Protein AF-0000000080771422 (afdb_homodimer)

Sequence (214 aa):
MNTLSAEVQLNLDGDDIPSDVVLNDDRHRLSSIVDVNNGDIYLKFSSREALYDFAKSLLHEAVFGIGGEKEFYPLIVDGKCLVVDGVRLTEESSRIFVQYPSVGDDSMNTLSAEVQLNLDGDDIPSDVVLNDDRHRLSSIVDVNNGDIYLKFSSREALYDFAKSLLHEAVFGIGGEKEFYPLIVDGKCLVVDGVRLTEESSRIFVQYPSVGDDS

Radius of gyration: 16.14 Å; Cα contacts (8 Å, |Δi|>4): 499; chains: 2; bounding box: 40×48×41 Å

Organism: Chromobacterium violaceum (strain ATCC 12472 / DSM 30191 / JCM 1249 / CCUG 213 / NBRC 12614 / NCIMB 9131 / NCTC 9757 / MK) (NCBI:txid243365)

Nearest PDB structures (foldseek):
  4cyj-assembly1_B  TM=3.949E-01  e=6.352E+00  Thermochaetoides thermophila
  4cyj-assembly2_D  TM=3.524E-01  e=6.352E+00  Thermochaetoides thermophila
  3w1y-assembly2_B-2  TM=2.144E-01  e=2.084E+00  Trypanosoma brucei brucei TREU927
  4cyj-assembly1_B  TM=3.949E-01  e=6.352E+00  Thermochaetoides thermophila
  4cyj-assembly2_D  TM=3.524E-01  e=6.352E+00  Thermochaetoides thermophila

Foldseek 3Di:
DPPDDPDDDADLVNVCQLPPVCQVDLQFAWAWDADPVVRDIDTDTSDVSQVVSVVVLVVSCVVRNQFAKDKDDFDDDPRGTHDDSRHGYDHPHDMDIDGDGGVPVVD/DPPDDPDDDADLVNVCQLPPVCQVDLQFAWAWDADPVVRDIDTDTSDVSQVVSVVVLVVSCVVRNQFAKDKDDFDDDPRGTHDDSRHGYDHPHDMDIDGDGGVPVVD

Secondary structure (DSSP, 8-state):
-----SEEE--TT-TTSS-HHHHH-TT--EEEEEETTTTEEEEEESSHHHHHHHHHHHHHHHHH--SEEEEE---EETTEEPEETTEEB-TTPPPEEEEEPPTTTT-/-----SEEE--TT-TTSS-HHHHH-TT--EEEEEETTTTEEEEEESSHHHHHHHHHHHHHHHHH--SEEEEE---EETTEEPEETTEEB-TTPPPEEEEEPPTTTT-

Structure (mmCIF, N/CA/C/O backbone):
data_AF-0000000080771422-model_v1
#
loop_
_entity.id
_entity.type
_entity.pdbx_description
1 polymer 'Uncharacterized protein'
#
loop_
_atom_site.group_PDB
_atom_site.id
_atom_site.type_symbol
_atom_site.label_atom_id
_atom_site.label_alt_id
_atom_site.label_comp_id
_atom_site.label_asym_id
_atom_site.label_entity_id
_atom_site.label_seq_id
_atom_site.pdbx_PDB_ins_code
_atom_site.Cartn_x
_atom_site.Cartn_y
_atom_site.Cartn_z
_atom_site.occupancy
_atom_site.B_iso_or_equiv
_atom_site.auth_seq_id
_atom_site.auth_comp_id
_atom_site.auth_asym_id
_atom_site.auth_atom_id
_atom_site.pdbx_PDB_model_num
ATOM 1 N N . MET A 1 1 ? 8.492 20.375 -7.625 1 45.78 1 MET A N 1
ATOM 2 C CA . MET A 1 1 ? 9.461 19.297 -7.832 1 45.78 1 MET A CA 1
ATOM 3 C C . MET A 1 1 ? 9.266 18.188 -6.809 1 45.78 1 MET A C 1
ATOM 5 O O . MET A 1 1 ? 9.094 18.453 -5.621 1 45.78 1 MET A O 1
ATOM 9 N N . ASN A 1 2 ? 8.812 16.953 -7.219 1 58.34 2 ASN A N 1
ATOM 10 C CA . ASN A 1 2 ? 8.695 15.828 -6.301 1 58.34 2 ASN A CA 1
ATOM 11 C C . ASN A 1 2 ? 10.031 15.516 -5.625 1 58.34 2 ASN A C 1
ATOM 13 O O . ASN A 1 2 ? 11.039 15.297 -6.301 1 58.34 2 ASN A O 1
ATOM 17 N N . THR A 1 3 ? 10.164 15.945 -4.387 1 81.38 3 THR A N 1
ATOM 18 C CA . THR A 1 3 ? 11.406 15.867 -3.623 1 81.38 3 THR A CA 1
ATOM 19 C C . THR A 1 3 ? 11.602 14.461 -3.059 1 81.38 3 THR A C 1
ATOM 21 O O . THR A 1 3 ? 12.594 14.195 -2.381 1 81.38 3 THR A O 1
ATOM 24 N N . LEU A 1 4 ? 10.789 13.594 -3.457 1 92.94 4 LEU A N 1
ATOM 25 C CA . LEU A 1 4 ? 10.914 12.258 -2.887 1 92.94 4 LEU A CA 1
ATOM 26 C C . LEU A 1 4 ? 12 11.461 -3.596 1 92.94 4 LEU A C 1
ATOM 28 O O . LEU A 1 4 ? 12.148 11.547 -4.816 1 92.94 4 LEU A O 1
ATOM 32 N N . SER A 1 5 ? 12.734 10.758 -2.867 1 95.56 5 SER A N 1
ATOM 33 C CA . SER A 1 5 ? 13.883 10.039 -3.406 1 95.56 5 SER A CA 1
ATOM 34 C C . SER A 1 5 ? 13.445 8.758 -4.113 1 95.56 5 SER A C 1
ATOM 36 O O . SER A 1 5 ? 12.562 8.039 -3.625 1 95.56 5 SER A O 1
ATOM 38 N N . ALA A 1 6 ? 14.078 8.445 -5.203 1 96.81 6 ALA A N 1
ATOM 39 C CA . ALA A 1 6 ? 13.883 7.188 -5.914 1 96.81 6 ALA A CA 1
ATOM 40 C C . ALA A 1 6 ? 14.734 6.078 -5.316 1 96.81 6 ALA A C 1
ATOM 42 O O . ALA A 1 6 ? 14.594 4.91 -5.676 1 96.81 6 ALA A O 1
ATOM 43 N N . GLU A 1 7 ? 15.641 6.453 -4.48 1 96.81 7 GLU A N 1
ATOM 44 C CA . GLU A 1 7 ? 16.453 5.5 -3.729 1 96.81 7 GLU A CA 1
ATOM 45 C C . GLU A 1 7 ? 15.961 5.367 -2.291 1 96.81 7 GLU A C 1
ATOM 47 O O . GLU A 1 7 ? 15.945 6.348 -1.54 1 96.81 7 GLU A O 1
ATOM 52 N N . VAL A 1 8 ? 15.602 4.176 -1.964 1 96.75 8 VAL A N 1
ATOM 53 C CA . VAL A 1 8 ? 15.047 3.936 -0.635 1 96.75 8 VAL A CA 1
ATOM 54 C C . VAL A 1 8 ? 15.922 2.93 0.112 1 96.75 8 VAL A C 1
ATOM 56 O O . VAL A 1 8 ? 16.219 1.854 -0.409 1 96.75 8 VAL A O 1
ATOM 59 N N . GLN A 1 9 ? 16.375 3.328 1.236 1 96.75 9 GLN A N 1
ATOM 60 C CA . GLN A 1 9 ? 17.062 2.428 2.156 1 96.75 9 GLN A CA 1
ATOM 61 C C . GLN A 1 9 ? 16.219 2.15 3.393 1 96.75 9 GLN A C 1
ATOM 63 O O . GLN A 1 9 ? 15.898 3.066 4.156 1 96.75 9 GLN A O 1
ATOM 68 N N . LEU A 1 10 ? 15.852 0.9 3.584 1 96.88 10 LEU A N 1
ATOM 69 C CA . LEU A 1 10 ? 15.07 0.516 4.758 1 96.88 10 LEU A CA 1
ATOM 70 C C . LEU A 1 10 ? 15.984 0.094 5.902 1 96.88 10 LEU A C 1
ATOM 72 O O . LEU A 1 10 ? 17 -0.567 5.68 1 96.88 10 LEU A O 1
ATOM 76 N N . ASN A 1 11 ? 15.672 0.52 7.023 1 95.44 11 ASN A N 1
ATOM 77 C CA . ASN A 1 11 ? 16.359 0.073 8.227 1 95.44 11 ASN A CA 1
ATOM 78 C C . ASN A 1 11 ? 15.492 -0.866 9.055 1 95.44 11 ASN A C 1
ATOM 80 O O . ASN A 1 11 ? 14.266 -0.741 9.062 1 95.44 11 ASN A O 1
ATOM 84 N N . LEU A 1 12 ? 16.125 -1.76 9.773 1 94.81 12 LEU A N 1
ATOM 85 C CA . LEU A 1 12 ? 15.43 -2.785 10.547 1 94.81 12 LEU A CA 1
ATOM 86 C C . LEU A 1 12 ? 14.461 -2.154 11.547 1 94.81 12 LEU A C 1
ATOM 88 O O . LEU A 1 12 ? 13.344 -2.639 11.719 1 94.81 12 LEU A O 1
ATOM 92 N N . ASP A 1 13 ? 14.852 -1.077 12.148 1 93.56 13 ASP A N 1
ATOM 93 C CA . ASP A 1 13 ? 14.047 -0.472 13.203 1 93.56 13 ASP A CA 1
ATOM 94 C C . ASP A 1 13 ? 12.906 0.365 12.609 1 93.56 13 ASP A C 1
ATOM 96 O O . ASP A 1 13 ? 11.961 0.713 13.312 1 93.56 13 ASP A O 1
ATOM 100 N N . GLY A 1 14 ? 12.961 0.667 11.312 1 92.94 14 GLY A N 1
ATOM 101 C CA . GLY A 1 14 ? 11.914 1.455 10.672 1 92.94 14 GLY A CA 1
ATOM 102 C C . GLY A 1 14 ? 11.75 2.832 11.289 1 92.94 14 GLY A C 1
ATOM 103 O O . GLY A 1 14 ? 10.648 3.389 11.289 1 92.94 14 GLY A O 1
ATOM 104 N N . ASP A 1 15 ? 12.836 3.352 11.82 1 90.94 15 ASP A N 1
ATOM 105 C CA . ASP A 1 15 ? 12.773 4.582 12.602 1 90.94 15 ASP A CA 1
ATOM 106 C C . ASP A 1 15 ? 12.516 5.793 11.711 1 90.94 15 ASP A C 1
ATOM 108 O O . ASP A 1 15 ? 12.141 6.863 12.195 1 90.94 15 ASP A O 1
ATOM 112 N N . ASP A 1 16 ? 12.688 5.574 10.461 1 91.31 16 ASP A N 1
ATOM 113 C CA . ASP A 1 16 ? 12.484 6.703 9.555 1 91.31 16 ASP A CA 1
ATOM 114 C C . ASP A 1 16 ? 11.094 6.652 8.922 1 91.31 16 ASP A C 1
ATOM 116 O O . ASP A 1 16 ? 10.805 7.406 7.992 1 91.31 16 ASP A O 1
ATOM 120 N N . ILE A 1 17 ? 10.18 5.762 9.438 1 94.62 17 ILE A N 1
ATOM 121 C CA . ILE A 1 17 ? 8.797 5.637 8.969 1 94.62 17 ILE A CA 1
ATOM 122 C C . ILE A 1 17 ? 7.836 5.852 10.133 1 94.62 17 ILE A C 1
ATOM 124 O O . ILE A 1 17 ? 7.738 5.016 11.031 1 94.62 17 ILE A O 1
ATOM 128 N N . PRO A 1 18 ? 7.16 6.93 10.117 1 94.81 18 PRO A N 1
ATOM 129 C CA . PRO A 1 18 ? 7.043 7.895 9.016 1 94.81 18 PRO A CA 1
ATOM 130 C C . PRO A 1 18 ? 8.219 8.867 8.961 1 94.81 18 PRO A C 1
ATOM 132 O O . PRO A 1 18 ? 9.031 8.922 9.891 1 94.81 18 PRO A O 1
ATOM 135 N N . SER A 1 19 ? 8.328 9.625 7.875 1 95.38 19 SER A N 1
ATOM 136 C CA . SER A 1 19 ? 9.297 10.711 7.746 1 95.38 19 SER A CA 1
ATOM 137 C C . SER A 1 19 ? 8.961 11.867 8.68 1 95.38 19 SER A C 1
ATOM 139 O O . SER A 1 19 ? 7.816 12 9.133 1 95.38 19 SER A O 1
ATOM 141 N N . ASP A 1 20 ? 9.914 12.727 8.938 1 94.75 20 ASP A N 1
ATOM 142 C CA . ASP A 1 20 ? 9.688 13.93 9.734 1 94.75 20 ASP A CA 1
ATOM 143 C C . ASP A 1 20 ? 8.641 14.836 9.078 1 94.75 20 ASP A C 1
ATOM 145 O O . ASP A 1 20 ? 7.871 15.5 9.773 1 94.75 20 ASP A O 1
ATOM 149 N N . VAL A 1 21 ? 8.672 14.875 7.781 1 94.69 21 VAL A N 1
ATOM 150 C CA . VAL A 1 21 ? 7.727 15.703 7.035 1 94.69 21 VAL A CA 1
ATOM 151 C C . VAL A 1 21 ? 6.297 15.297 7.383 1 94.69 21 VAL A C 1
ATOM 153 O O . VAL A 1 21 ? 5.465 16.141 7.711 1 94.69 21 VAL A O 1
ATOM 156 N N . VAL A 1 22 ? 5.992 14.031 7.387 1 95.5 22 VAL A N 1
ATOM 157 C CA . VAL A 1 22 ? 4.652 13.523 7.664 1 95.5 22 VAL A CA 1
ATOM 158 C C . VAL A 1 22 ? 4.348 13.656 9.156 1 95.5 22 VAL A C 1
ATOM 160 O O . VAL A 1 22 ? 3.236 14.031 9.531 1 95.5 22 VAL A O 1
ATOM 163 N N . LEU A 1 23 ? 5.289 13.352 9.945 1 95.69 23 LEU A N 1
ATOM 164 C CA . LEU A 1 23 ? 5.094 13.383 11.391 1 95.69 23 LEU A CA 1
ATOM 165 C C . LEU A 1 23 ? 4.766 14.797 11.867 1 95.69 23 LEU A C 1
ATOM 167 O O . LEU A 1 23 ? 3.906 14.984 12.727 1 95.69 23 LEU A O 1
ATOM 171 N N . ASN A 1 24 ? 5.391 15.797 11.273 1 95.38 24 ASN A N 1
ATOM 172 C CA . ASN A 1 24 ? 5.328 17.156 11.805 1 95.38 24 ASN A CA 1
ATOM 173 C C . ASN A 1 24 ? 4.234 17.969 11.133 1 95.38 24 ASN A C 1
ATOM 175 O O . ASN A 1 24 ? 3.979 19.109 11.516 1 95.38 24 ASN A O 1
ATOM 179 N N . ASP A 1 25 ? 3.609 17.516 10.133 1 95.5 25 ASP A N 1
ATOM 180 C CA . ASP A 1 25 ? 2.555 18.203 9.406 1 95.5 25 ASP A CA 1
ATOM 181 C C . ASP A 1 25 ? 1.324 17.328 9.234 1 95.5 25 ASP A C 1
ATOM 183 O O . ASP A 1 25 ? 1.336 16.391 8.43 1 95.5 25 ASP A O 1
ATOM 187 N N . ASP A 1 26 ? 0.26 17.609 9.891 1 95.69 26 ASP A N 1
ATOM 188 C CA . ASP A 1 26 ? -0.917 16.75 9.969 1 95.69 26 ASP A CA 1
ATOM 189 C C . ASP A 1 26 ? -1.737 16.828 8.688 1 95.69 26 ASP A C 1
ATOM 191 O O . ASP A 1 26 ? -2.781 16.188 8.57 1 95.69 26 ASP A O 1
ATOM 195 N N . ARG A 1 27 ? -1.219 17.594 7.723 1 95.06 27 ARG A N 1
ATOM 196 C CA . ARG A 1 27 ? -1.901 17.641 6.434 1 95.06 27 ARG A CA 1
ATOM 197 C C . ARG A 1 27 ? -1.622 16.391 5.613 1 95.06 27 ARG A C 1
ATOM 199 O O . ARG A 1 27 ? -2.336 16.094 4.648 1 95.06 27 ARG A O 1
ATOM 206 N N . HIS A 1 28 ? -0.569 15.641 5.957 1 97 28 HIS A N 1
ATOM 207 C CA . HIS A 1 28 ? -0.245 14.383 5.281 1 97 28 HIS A CA 1
ATOM 208 C C . HIS A 1 28 ? -1.061 13.227 5.848 1 97 28 HIS A C 1
ATOM 210 O O . HIS A 1 28 ? -0.768 12.734 6.938 1 97 28 HIS A O 1
ATOM 216 N N . ARG A 1 29 ? -2.045 12.781 5.098 1 98.31 29 ARG A N 1
ATOM 217 C CA . ARG A 1 29 ? -2.965 11.789 5.645 1 98.31 29 ARG A CA 1
ATOM 218 C C . ARG A 1 29 ? -3.461 10.844 4.559 1 98.31 29 ARG A C 1
ATOM 220 O O . ARG A 1 29 ? -3.352 11.148 3.367 1 98.31 29 ARG A O 1
ATOM 227 N N . LEU A 1 30 ? -3.941 9.742 4.973 1 98.75 30 LEU A N 1
ATOM 228 C CA . LEU A 1 30 ? -4.664 8.766 4.168 1 98.75 30 LEU A CA 1
ATOM 229 C C . LEU A 1 30 ? -6.125 8.68 4.598 1 98.75 30 LEU A C 1
ATOM 231 O O . LEU A 1 30 ? -6.418 8.578 5.793 1 98.75 30 LEU A O 1
ATOM 235 N N . SER A 1 31 ? -7.016 8.836 3.656 1 98.69 31 SER A N 1
ATOM 236 C CA . SER A 1 31 ? -8.406 8.438 3.844 1 98.69 31 SER A CA 1
ATOM 237 C C . SER A 1 31 ? -8.711 7.121 3.141 1 98.69 31 SER A C 1
ATOM 239 O O . SER A 1 31 ? -8.609 7.027 1.916 1 98.69 31 SER A O 1
ATOM 241 N N . SER A 1 32 ? -8.961 6.133 3.875 1 98.69 32 SER A N 1
ATOM 242 C CA . SER A 1 32 ? -9.359 4.84 3.326 1 98.69 32 SER A CA 1
ATOM 243 C C . SER A 1 32 ? -10.875 4.668 3.373 1 98.69 32 SER A C 1
ATOM 245 O O . SER A 1 32 ? -11.477 4.695 4.449 1 98.69 32 SER A O 1
ATOM 247 N N . ILE A 1 33 ? -11.438 4.418 2.236 1 97.56 33 ILE A N 1
ATOM 248 C CA . ILE A 1 33 ? -12.891 4.395 2.117 1 97.56 33 ILE A CA 1
ATOM 249 C C . ILE A 1 33 ? -13.32 3.168 1.319 1 97.56 33 ILE A C 1
ATOM 251 O O . ILE A 1 33 ? -12.68 2.803 0.331 1 97.56 33 ILE A O 1
ATOM 255 N N . VAL A 1 34 ? -14.414 2.566 1.775 1 97.56 34 VAL A N 1
ATOM 256 C CA . VAL A 1 34 ? -15.039 1.474 1.037 1 97.56 34 VAL A CA 1
ATOM 257 C C . VAL A 1 34 ? -16.359 1.946 0.435 1 97.56 34 VAL A C 1
ATOM 259 O O . VAL A 1 34 ? -17.188 2.529 1.132 1 97.56 34 VAL A O 1
ATOM 262 N N . ASP A 1 35 ? -16.469 1.81 -0.849 1 94.38 35 ASP A N 1
ATOM 263 C CA . ASP A 1 35 ? -17.781 1.976 -1.465 1 94.38 35 ASP A CA 1
ATOM 264 C C . ASP A 1 35 ? -18.625 0.726 -1.279 1 94.38 35 ASP A C 1
ATOM 266 O O . ASP A 1 35 ? -18.438 -0.277 -1.969 1 94.38 35 ASP A O 1
ATOM 270 N N . VAL A 1 36 ? -19.547 0.786 -0.468 1 87.75 36 VAL A N 1
ATOM 271 C CA . VAL A 1 36 ? -20.312 -0.381 -0.037 1 87.75 36 VAL A CA 1
ATOM 272 C C . VAL A 1 36 ? -21.219 -0.85 -1.169 1 87.75 36 VAL A C 1
ATOM 274 O O . VAL A 1 36 ? -21.719 -1.98 -1.149 1 87.75 36 VAL A O 1
ATOM 277 N N . ASN A 1 37 ? -21.469 0.007 -2.107 1 89.44 37 ASN A N 1
ATOM 278 C CA . ASN A 1 37 ? -22.344 -0.36 -3.207 1 89.44 37 ASN A CA 1
ATOM 279 C C . ASN A 1 37 ? -21.656 -1.305 -4.188 1 89.44 37 ASN A C 1
ATOM 281 O O . ASN A 1 37 ? -22.281 -2.225 -4.715 1 89.44 37 ASN A O 1
ATOM 285 N N . ASN A 1 38 ? -20.391 -1.094 -4.387 1 90.69 38 ASN A N 1
ATOM 286 C CA . ASN A 1 38 ? -19.703 -1.911 -5.387 1 90.69 38 ASN A CA 1
ATOM 287 C C . ASN A 1 38 ? -18.516 -2.656 -4.789 1 90.69 38 ASN A C 1
ATOM 289 O O . ASN A 1 38 ? -17.906 -3.494 -5.457 1 90.69 38 ASN A O 1
ATOM 293 N N . GLY A 1 39 ? -18.188 -2.344 -3.537 1 93.19 39 GLY A N 1
ATOM 294 C CA . GLY A 1 39 ? -17.125 -3.059 -2.854 1 93.19 39 GLY A CA 1
ATOM 295 C C . GLY A 1 39 ? -15.75 -2.529 -3.186 1 93.19 39 GLY A C 1
ATOM 296 O O . GLY A 1 39 ? -14.742 -3.135 -2.814 1 93.19 39 GLY A O 1
ATOM 297 N N . ASP A 1 40 ? -15.664 -1.373 -3.9 1 97.19 40 ASP A N 1
ATOM 298 C CA . ASP A 1 40 ? -14.375 -0.803 -4.273 1 97.19 40 ASP A CA 1
ATOM 299 C C . ASP A 1 40 ? -13.688 -0.167 -3.068 1 97.19 40 ASP A C 1
ATOM 301 O O . ASP A 1 40 ? -14.352 0.343 -2.166 1 97.19 40 ASP A O 1
ATOM 305 N N . ILE A 1 41 ? -12.406 -0.271 -3.084 1 98.5 41 ILE A N 1
ATOM 306 C CA . ILE A 1 41 ? -11.57 0.324 -2.047 1 98.5 41 ILE A CA 1
ATOM 307 C C . ILE A 1 41 ? -10.914 1.596 -2.58 1 98.5 41 ILE A C 1
ATOM 309 O O . ILE A 1 41 ? -10.289 1.58 -3.645 1 98.5 41 ILE A O 1
ATOM 313 N N . TYR A 1 42 ? -11.078 2.678 -1.903 1 98.44 42 TYR A N 1
ATOM 314 C CA . TYR A 1 42 ? -10.414 3.928 -2.244 1 98.44 42 TYR A CA 1
ATOM 315 C C . TYR A 1 42 ? -9.391 4.309 -1.181 1 98.44 42 TYR A C 1
ATOM 317 O O . TYR A 1 42 ? -9.742 4.508 -0.016 1 98.44 42 TYR A O 1
ATOM 325 N N . LEU A 1 43 ? -8.125 4.379 -1.548 1 98.75 43 LEU A N 1
ATOM 326 C CA . LEU A 1 43 ? -7.047 4.941 -0.739 1 98.75 43 LEU A CA 1
ATOM 327 C C . LEU A 1 43 ? -6.664 6.336 -1.232 1 98.75 43 LEU A C 1
ATOM 329 O O . LEU A 1 43 ? -5.965 6.473 -2.236 1 98.75 43 LEU A O 1
ATOM 333 N N . LYS A 1 44 ? -7.141 7.316 -0.512 1 98.75 44 LYS A N 1
ATOM 334 C CA . LYS A 1 44 ? -6.953 8.703 -0.938 1 98.75 44 LYS A CA 1
ATOM 335 C C . LYS A 1 44 ? -5.879 9.391 -0.1 1 98.75 44 LYS A C 1
ATOM 337 O O . LYS A 1 44 ? -6.098 9.688 1.077 1 98.75 44 LYS A O 1
ATOM 342 N N . PHE A 1 45 ? -4.824 9.695 -0.719 1 98.38 45 PHE A N 1
ATOM 343 C CA . PHE A 1 45 ? -3.732 10.375 -0.034 1 98.38 45 PHE A CA 1
ATOM 344 C C . PHE A 1 45 ? -3.797 11.883 -0.279 1 98.38 45 PHE A C 1
ATOM 346 O O . PHE A 1 45 ? -3.98 12.32 -1.416 1 98.38 45 PHE A O 1
ATOM 353 N N . SER A 1 46 ? -3.588 12.656 0.752 1 97.62 46 SER A N 1
ATOM 354 C CA . SER A 1 46 ? -3.631 14.109 0.643 1 97.62 46 SER A CA 1
ATOM 355 C C . SER A 1 46 ? -2.334 14.656 0.058 1 97.62 46 SER A C 1
ATOM 357 O O . SER A 1 46 ? -2.273 15.82 -0.35 1 97.62 46 SER A O 1
ATOM 359 N N . SER A 1 47 ? -1.3 13.883 0.076 1 95.88 47 SER A N 1
ATOM 360 C CA . SER A 1 47 ? 0.005 14.289 -0.44 1 95.88 47 SER A CA 1
ATOM 361 C C . SER A 1 47 ? 0.797 13.086 -0.941 1 95.88 47 SER A C 1
ATOM 363 O O . SER A 1 47 ? 0.487 11.945 -0.594 1 95.88 47 SER A O 1
ATOM 365 N N . ARG A 1 48 ? 1.813 13.344 -1.672 1 96.19 48 ARG A N 1
ATOM 366 C CA . ARG A 1 48 ? 2.715 12.297 -2.145 1 96.19 48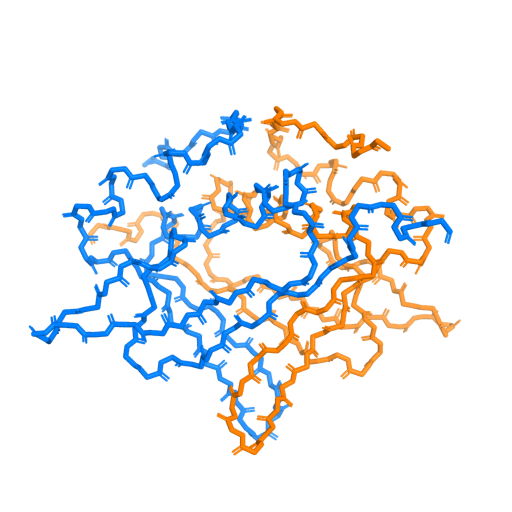 ARG A CA 1
ATOM 367 C C . ARG A 1 48 ? 3.58 11.766 -1.006 1 96.19 48 ARG A C 1
ATOM 369 O O . ARG A 1 48 ? 3.959 10.586 -1.004 1 96.19 48 ARG A O 1
ATOM 376 N N . GLU A 1 49 ? 3.889 12.633 -0.027 1 96 49 GLU A N 1
ATOM 377 C CA . GLU A 1 49 ? 4.652 12.219 1.146 1 96 49 GLU A CA 1
ATOM 378 C C . GLU A 1 49 ? 3.904 11.148 1.938 1 96 49 GLU A C 1
ATOM 380 O O . GLU A 1 49 ? 4.508 10.18 2.41 1 96 49 GLU A O 1
ATOM 385 N N . ALA A 1 50 ? 2.6 11.352 2.068 1 97.31 50 ALA A N 1
ATOM 386 C CA . ALA A 1 50 ? 1.792 10.359 2.779 1 97.31 50 ALA A CA 1
ATOM 387 C C . ALA A 1 50 ? 1.779 9.031 2.037 1 97.31 50 ALA A C 1
ATOM 389 O O . ALA A 1 50 ? 1.902 7.965 2.652 1 97.31 50 ALA A O 1
ATOM 390 N N . LEU A 1 51 ? 1.623 9.117 0.735 1 97.69 51 LEU A N 1
ATOM 391 C CA . LEU A 1 51 ? 1.65 7.91 -0.082 1 97.69 51 LEU A CA 1
ATOM 392 C C . LEU A 1 51 ? 3.002 7.211 0.024 1 97.69 51 LEU A C 1
ATOM 394 O O . LEU A 1 51 ? 3.064 5.988 0.178 1 97.69 51 LEU A O 1
ATOM 398 N N . TYR A 1 52 ? 4.039 7.992 -0.036 1 97 52 TYR A N 1
ATOM 399 C CA . TYR A 1 52 ? 5.41 7.5 0.048 1 97 52 TYR A CA 1
ATOM 400 C C . TYR A 1 52 ? 5.648 6.77 1.362 1 97 52 TYR A C 1
ATOM 402 O O . TYR A 1 52 ? 6.18 5.656 1.373 1 97 52 TYR A O 1
ATOM 410 N N . ASP A 1 53 ? 5.266 7.324 2.424 1 97.38 53 ASP A N 1
ATOM 411 C CA . ASP A 1 53 ? 5.492 6.727 3.736 1 97.38 53 ASP A CA 1
ATOM 412 C C . ASP A 1 53 ? 4.656 5.465 3.918 1 97.38 53 ASP A C 1
ATOM 414 O O . ASP A 1 53 ? 5.113 4.492 4.523 1 97.38 53 ASP A O 1
ATOM 418 N N . PHE A 1 54 ? 3.432 5.48 3.428 1 98.12 54 PHE A N 1
ATOM 419 C CA . PHE A 1 54 ? 2.611 4.277 3.455 1 98.12 54 PHE A CA 1
ATOM 420 C C . PHE A 1 54 ? 3.291 3.141 2.697 1 98.12 54 PHE A C 1
ATOM 422 O O . PHE A 1 54 ? 3.402 2.025 3.211 1 98.12 54 PHE A O 1
ATOM 429 N N . ALA A 1 55 ? 3.73 3.42 1.512 1 97.62 55 ALA A N 1
ATOM 430 C CA . ALA A 1 55 ? 4.414 2.422 0.694 1 97.62 55 ALA A CA 1
ATOM 431 C C . ALA A 1 55 ? 5.664 1.897 1.398 1 97.62 55 ALA A C 1
ATOM 433 O O . ALA A 1 55 ? 5.918 0.69 1.406 1 97.62 55 ALA A O 1
ATOM 434 N N . LYS A 1 56 ? 6.402 2.803 2 1 97.62 56 LYS A N 1
ATOM 435 C CA . LYS A 1 56 ? 7.609 2.406 2.719 1 97.62 56 LYS A CA 1
ATOM 436 C C . LYS A 1 56 ? 7.273 1.501 3.9 1 97.62 56 LYS A C 1
ATOM 438 O O . LYS A 1 56 ? 8.023 0.573 4.211 1 97.62 56 LYS A O 1
ATOM 443 N N . SER A 1 57 ? 6.23 1.84 4.586 1 97.31 57 SER A N 1
ATOM 444 C CA . SER A 1 57 ? 5.809 1.004 5.707 1 97.31 57 SER A CA 1
ATOM 445 C C . SER A 1 57 ? 5.508 -0.42 5.25 1 97.31 57 SER A C 1
ATOM 447 O O . SER A 1 57 ? 5.891 -1.385 5.914 1 97.31 57 SER A O 1
ATOM 449 N N . LEU A 1 58 ? 4.797 -0.555 4.148 1 97.38 58 LEU A N 1
ATOM 450 C CA . LEU A 1 58 ? 4.5 -1.873 3.602 1 97.38 58 LEU A CA 1
ATOM 451 C C . LEU A 1 58 ? 5.777 -2.586 3.176 1 97.38 58 LEU A C 1
ATOM 453 O O . LEU A 1 58 ? 5.934 -3.787 3.412 1 97.38 58 LEU A O 1
ATOM 457 N N . LEU A 1 59 ? 6.648 -1.814 2.531 1 97.19 59 LEU A N 1
ATOM 458 C CA . LEU A 1 59 ? 7.926 -2.369 2.094 1 97.19 59 LEU A CA 1
ATOM 459 C C . LEU A 1 59 ? 8.734 -2.883 3.283 1 97.19 59 LEU A C 1
ATOM 461 O O . LEU A 1 59 ? 9.344 -3.949 3.209 1 97.19 59 LEU A O 1
ATOM 465 N N . HIS A 1 60 ? 8.773 -2.127 4.324 1 97 60 HIS A N 1
ATOM 466 C CA . HIS A 1 60 ? 9.469 -2.518 5.543 1 97 60 HIS A CA 1
ATOM 467 C C . HIS A 1 60 ? 8.938 -3.838 6.09 1 97 60 HIS A C 1
ATOM 469 O O . HIS A 1 60 ? 9.711 -4.703 6.504 1 97 60 HIS A O 1
ATOM 475 N N . GLU A 1 61 ? 7.609 -4.031 6.09 1 96 61 GLU A N 1
ATOM 476 C CA . GLU A 1 61 ? 6.996 -5.281 6.523 1 96 61 GLU A CA 1
ATOM 477 C C . GLU A 1 61 ? 7.426 -6.445 5.633 1 96 61 GLU A C 1
ATOM 479 O O . GLU A 1 61 ? 7.719 -7.535 6.125 1 96 61 GLU A O 1
ATOM 484 N N . ALA A 1 62 ? 7.449 -6.18 4.367 1 96.12 62 ALA A N 1
ATOM 485 C CA . ALA A 1 62 ? 7.836 -7.238 3.438 1 96.12 62 ALA A CA 1
ATOM 486 C C . ALA A 1 62 ? 9.258 -7.723 3.719 1 96.12 62 ALA A C 1
ATOM 488 O O . ALA A 1 62 ? 9.531 -8.922 3.67 1 96.12 62 ALA A O 1
ATOM 489 N N . VAL A 1 63 ? 10.086 -6.809 4.023 1 96.25 63 VAL A N 1
ATOM 490 C CA . VAL A 1 63 ? 11.508 -7.105 4.137 1 96.25 63 VAL A CA 1
ATOM 491 C C . VAL A 1 63 ? 11.82 -7.613 5.543 1 96.25 63 VAL A C 1
ATOM 493 O O . VAL A 1 63 ? 12.531 -8.609 5.707 1 96.25 63 VAL A O 1
ATOM 496 N N . PHE A 1 64 ? 11.211 -6.949 6.582 1 95.19 64 PHE A N 1
ATOM 497 C CA . PHE A 1 64 ? 11.711 -7.207 7.93 1 95.19 64 PHE A CA 1
ATOM 498 C C . PHE A 1 64 ? 10.602 -7.77 8.812 1 95.19 64 PHE A C 1
ATOM 500 O O . PHE A 1 64 ? 10.867 -8.234 9.922 1 95.19 64 PHE A O 1
ATOM 507 N N . GLY A 1 65 ? 9.359 -7.641 8.406 1 93.5 65 GLY A N 1
ATOM 508 C CA . GLY A 1 65 ? 8.281 -8.094 9.266 1 93.5 65 GLY A CA 1
ATOM 509 C C . GLY A 1 65 ? 8.391 -9.555 9.656 1 93.5 65 GLY A C 1
ATOM 510 O O . GLY A 1 65 ? 8.992 -10.352 8.922 1 93.5 65 GLY A O 1
ATOM 511 N N . ILE A 1 66 ? 7.836 -9.93 10.68 1 89.38 66 ILE A N 1
ATOM 512 C CA . ILE A 1 66 ? 7.91 -11.305 11.164 1 89.38 66 ILE A CA 1
ATOM 513 C C . ILE A 1 66 ? 6.758 -12.117 10.578 1 89.38 66 ILE A C 1
ATOM 515 O O . ILE A 1 66 ? 6.77 -13.344 10.625 1 89.38 66 ILE A O 1
ATOM 519 N N . GLY A 1 67 ? 5.836 -11.438 9.883 1 85.69 67 GLY A N 1
ATOM 520 C CA . GLY A 1 67 ? 4.656 -12.086 9.32 1 85.69 67 GLY A CA 1
ATOM 521 C C . GLY A 1 67 ? 3.412 -11.891 10.164 1 85.69 67 GLY A C 1
ATOM 522 O O . GLY A 1 67 ? 3.48 -11.32 11.258 1 85.69 67 GLY A O 1
ATOM 523 N N . GLY A 1 68 ? 2.332 -12.266 9.578 1 87.19 68 GLY A N 1
ATOM 524 C CA . GLY A 1 68 ? 1.067 -12.102 10.273 1 87.19 68 GLY A CA 1
ATOM 525 C C . GLY A 1 68 ? 0.226 -10.961 9.727 1 87.19 68 GLY A C 1
ATOM 526 O O . GLY A 1 68 ? -0.153 -10.977 8.555 1 87.19 68 GLY A O 1
ATOM 527 N N . GLU A 1 69 ? 0.039 -10.016 10.648 1 93.06 69 GLU A N 1
ATOM 528 C CA . GLU A 1 69 ? -0.914 -8.977 10.281 1 93.06 69 GLU A CA 1
ATOM 529 C C . GLU A 1 69 ? -0.438 -7.598 10.742 1 93.06 69 GLU A C 1
ATOM 531 O O . GLU A 1 69 ? 0.05 -7.453 11.867 1 93.06 69 GLU A O 1
ATOM 536 N N . LYS A 1 70 ? -0.37 -6.703 9.82 1 95.81 70 LYS A N 1
ATOM 537 C CA . LYS A 1 70 ? -0.207 -5.285 10.125 1 95.81 70 LYS A CA 1
ATOM 538 C C . LYS A 1 70 ? -1.533 -4.543 10.008 1 95.81 70 LYS A C 1
ATOM 540 O O . LYS A 1 70 ? -2.281 -4.746 9.047 1 95.81 70 LYS A O 1
ATOM 545 N N . GLU A 1 71 ? -1.78 -3.721 11.008 1 96.94 71 GLU A N 1
ATOM 546 C CA . GLU A 1 71 ? -3.039 -2.982 11.016 1 96.94 71 GLU A CA 1
ATOM 547 C C . GLU A 1 71 ? -2.795 -1.478 10.961 1 96.94 71 GLU A C 1
ATOM 549 O O . GLU A 1 71 ? -1.938 -0.956 11.68 1 96.94 71 GLU A O 1
ATOM 554 N N . PHE A 1 72 ? -3.518 -0.805 10.078 1 97.81 72 PHE A N 1
ATOM 555 C CA . PHE A 1 72 ? -3.627 0.649 10.062 1 97.81 72 PHE A CA 1
ATOM 556 C C . PHE A 1 72 ? -5.023 1.092 10.477 1 97.81 72 PHE A C 1
ATOM 558 O O . PHE A 1 72 ? -6.023 0.585 9.969 1 97.81 72 PHE A O 1
ATOM 565 N N . TYR A 1 73 ? -5.121 1.968 11.406 1 97.69 73 TYR A N 1
ATOM 566 C CA . TYR A 1 73 ? -6.41 2.424 11.906 1 97.69 73 TYR A CA 1
ATOM 567 C C . TYR A 1 73 ? -6.348 3.889 12.328 1 97.69 73 TYR A C 1
ATOM 569 O O . TYR A 1 73 ? -5.27 4.406 12.633 1 97.69 73 TYR A O 1
ATOM 577 N N . PRO A 1 74 ? -7.504 4.535 12.219 1 97.69 74 PRO A N 1
ATOM 578 C CA . PRO A 1 74 ? -7.531 5.906 12.727 1 97.69 74 PRO A CA 1
ATOM 579 C C . PRO A 1 74 ? -7.348 5.98 14.242 1 97.69 74 PRO A C 1
ATOM 581 O O . PRO A 1 74 ? -7.984 5.223 14.977 1 97.69 74 PRO A O 1
ATOM 584 N N . LEU A 1 75 ? -6.445 6.73 14.672 1 97.69 75 LEU A N 1
ATOM 585 C CA . LEU A 1 75 ? -6.246 7.023 16.094 1 97.69 75 LEU A CA 1
ATOM 586 C C . LEU A 1 75 ? -6.387 8.516 16.359 1 97.69 75 LEU A C 1
ATOM 588 O O . LEU A 1 75 ? -5.582 9.32 15.875 1 97.69 75 LEU A O 1
ATOM 592 N N . ILE A 1 76 ? -7.395 8.844 17.109 1 96.88 76 ILE A N 1
ATOM 593 C CA . ILE A 1 76 ? -7.691 10.25 17.375 1 96.88 76 ILE A CA 1
ATOM 594 C C . ILE A 1 76 ? -7.473 10.555 18.859 1 96.88 76 ILE A C 1
ATOM 596 O O . ILE A 1 76 ? -8.047 9.891 19.719 1 96.88 76 ILE A O 1
ATOM 600 N N . VAL A 1 77 ? -6.613 11.477 19.109 1 96.12 77 VAL A N 1
ATOM 601 C CA . VAL A 1 77 ? -6.383 11.992 20.453 1 96.12 77 VAL A CA 1
ATOM 602 C C . VAL A 1 77 ? -6.57 13.508 20.469 1 96.12 77 VAL A C 1
ATOM 604 O O . VAL A 1 77 ? -5.941 14.227 19.688 1 96.12 77 VAL A O 1
ATOM 607 N N . ASP A 1 78 ? -7.438 13.992 21.344 1 95.88 78 ASP A N 1
ATOM 608 C CA . ASP A 1 78 ? -7.75 15.414 21.5 1 95.88 78 ASP A CA 1
ATOM 609 C C . ASP A 1 78 ? -8.078 16.047 20.156 1 95.88 78 ASP A C 1
ATOM 611 O O . ASP A 1 78 ? -7.531 17.094 19.797 1 95.88 78 ASP A O 1
ATOM 615 N N . GLY A 1 79 ? -8.75 15.32 19.266 1 94.19 79 GLY A N 1
ATOM 616 C CA . GLY A 1 79 ? -9.273 15.828 18.016 1 94.19 79 GLY A CA 1
ATOM 617 C C . GLY A 1 79 ? -8.266 15.75 16.875 1 94.19 79 GLY A C 1
ATOM 618 O O . GLY A 1 79 ? -8.555 16.156 15.758 1 94.19 79 GLY A O 1
ATOM 619 N N . LYS A 1 80 ? -7.121 15.203 17.219 1 95.69 80 LYS A N 1
ATOM 620 C CA . LYS A 1 80 ? -6.078 15.125 16.203 1 95.69 80 LYS A CA 1
ATOM 621 C C . LYS A 1 80 ? -5.824 13.672 15.797 1 95.69 80 LYS A C 1
ATOM 623 O O . LYS A 1 80 ? -5.73 12.789 16.641 1 95.69 80 LYS A O 1
ATOM 628 N N . CYS A 1 81 ? -5.77 13.516 14.508 1 97.5 81 CYS A N 1
ATOM 629 C CA . CYS A 1 81 ? -5.395 12.195 14.008 1 97.5 81 CYS A CA 1
ATOM 630 C C . CYS A 1 81 ? -3.898 11.953 14.172 1 97.5 81 CYS A C 1
ATOM 632 O O . CYS A 1 81 ? -3.08 12.773 13.742 1 97.5 81 CYS A O 1
ATOM 634 N N . LEU A 1 82 ? -3.545 10.852 14.734 1 97.12 82 LEU A N 1
ATOM 635 C CA . LEU A 1 82 ? -2.148 10.508 14.992 1 97.12 82 LEU A CA 1
ATOM 636 C C . LEU A 1 82 ? -1.648 9.477 13.984 1 97.12 82 LEU A C 1
ATOM 638 O O . LEU A 1 82 ? -2.447 8.844 13.289 1 97.12 82 LEU A O 1
ATOM 642 N N . VAL A 1 83 ? -0.357 9.453 13.883 1 96.06 83 VAL A N 1
ATOM 643 C CA . VAL A 1 83 ? 0.267 8.492 12.984 1 96.06 83 VAL A CA 1
ATOM 644 C C . VAL A 1 83 ? 0.34 7.125 13.664 1 96.06 83 VAL A C 1
ATOM 646 O O . VAL A 1 83 ? 0.787 7.016 14.812 1 96.06 83 VAL A O 1
ATOM 649 N N . VAL A 1 84 ? -0.138 6.113 13.047 1 93.06 84 VAL A N 1
ATOM 650 C CA . VAL A 1 84 ? -0.007 4.715 13.438 1 93.06 84 VAL A CA 1
ATOM 651 C C . VAL A 1 84 ? 0.765 3.947 12.367 1 93.06 84 VAL A C 1
ATOM 653 O O . VAL A 1 84 ? 0.314 3.84 11.227 1 93.06 84 VAL A O 1
ATOM 656 N N . ASP A 1 85 ? 1.934 3.389 12.734 1 88.94 85 ASP A N 1
ATOM 657 C CA . ASP A 1 85 ? 2.754 2.58 11.844 1 88.94 85 ASP A CA 1
ATOM 658 C C . ASP A 1 85 ? 3.076 3.342 10.555 1 88.94 85 ASP A C 1
ATOM 660 O O . ASP A 1 85 ? 2.957 2.793 9.461 1 88.94 85 ASP A O 1
ATOM 664 N N . GLY A 1 86 ? 3.318 4.59 10.703 1 90 86 GLY A N 1
ATOM 665 C CA . GLY A 1 86 ? 3.838 5.395 9.609 1 90 86 GLY A CA 1
ATOM 666 C C . GLY A 1 86 ? 2.752 6.109 8.82 1 90 86 GLY A C 1
ATOM 667 O O . GLY A 1 86 ? 3.047 6.883 7.91 1 90 86 GLY A O 1
ATOM 668 N N . VAL A 1 87 ? 1.513 5.918 9.227 1 95.38 87 VAL A N 1
ATOM 669 C CA . VAL A 1 87 ? 0.428 6.449 8.406 1 95.38 87 VAL A CA 1
ATOM 670 C C . VAL A 1 87 ? -0.568 7.195 9.297 1 95.38 87 VAL A C 1
ATOM 672 O O . VAL A 1 87 ? -0.914 6.727 10.383 1 95.38 87 VAL A O 1
ATOM 675 N N . ARG A 1 88 ? -0.92 8.367 8.922 1 98.12 88 ARG A N 1
ATOM 676 C CA . ARG A 1 88 ? -2 9.102 9.57 1 98.12 88 ARG A CA 1
ATOM 677 C C . ARG A 1 88 ? -3.322 8.891 8.836 1 98.12 88 ARG A C 1
ATOM 679 O O . ARG A 1 88 ? -3.539 9.461 7.762 1 98.12 88 ARG A O 1
ATOM 686 N N . LEU A 1 89 ? -4.215 8.094 9.367 1 98.62 89 LEU A N 1
ATOM 687 C CA . LEU A 1 89 ? -5.535 7.895 8.781 1 98.62 89 LEU A CA 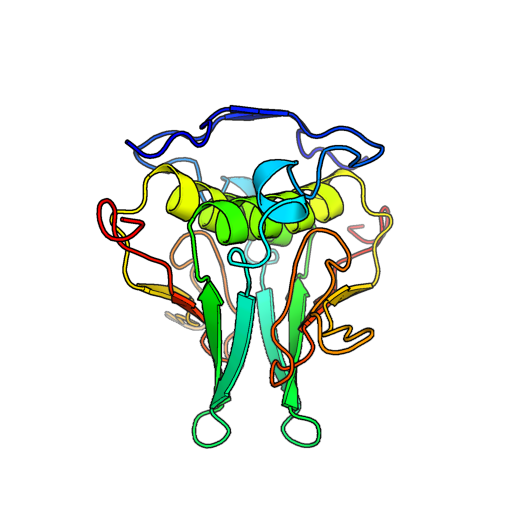1
ATOM 688 C C . LEU A 1 89 ? -6.52 8.938 9.297 1 98.62 89 LEU A C 1
ATOM 690 O O . LEU A 1 89 ? -6.48 9.312 10.477 1 98.62 89 LEU A O 1
ATOM 694 N N . THR A 1 90 ? -7.375 9.414 8.438 1 98.31 90 THR A N 1
ATOM 695 C CA . THR A 1 90 ? -8.445 10.32 8.859 1 98.31 90 THR A CA 1
ATOM 696 C C . THR A 1 90 ? -9.461 9.586 9.727 1 98.31 90 THR A C 1
ATOM 698 O O . THR A 1 90 ? -9.523 8.352 9.719 1 98.31 90 THR A O 1
ATOM 701 N N . GLU A 1 91 ? -10.266 10.289 10.414 1 97.12 91 GLU A N 1
ATOM 702 C CA . GLU A 1 91 ? -11.172 9.766 11.438 1 97.12 91 GLU A CA 1
ATOM 703 C C . GLU A 1 91 ? -12.18 8.789 10.844 1 97.12 91 GLU A C 1
ATOM 705 O O . GLU A 1 91 ? -12.484 7.758 11.445 1 97.12 91 GLU A O 1
ATOM 710 N N . GLU A 1 92 ? -12.711 8.992 9.633 1 95.88 92 GLU A N 1
ATOM 711 C CA . GLU A 1 92 ? -13.797 8.195 9.062 1 95.88 92 GLU A CA 1
ATOM 712 C C . GLU A 1 92 ? -13.25 7.047 8.211 1 95.88 92 GLU A C 1
ATOM 714 O O . GLU A 1 92 ? -14.016 6.312 7.586 1 95.88 92 GLU A O 1
ATOM 719 N N . SER A 1 93 ? -11.969 6.895 8.328 1 98.12 93 SER A N 1
ATOM 720 C CA . SER A 1 93 ? -11.328 5.898 7.473 1 98.12 93 SER A CA 1
ATOM 721 C C . SER A 1 93 ? -11.656 4.484 7.945 1 98.12 93 SER A C 1
ATOM 723 O O . SER A 1 93 ? -11.727 4.227 9.148 1 98.12 93 SER A O 1
ATOM 725 N N . SER A 1 94 ? -11.859 3.604 6.973 1 97.94 94 SER A N 1
ATOM 726 C CA . SER A 1 94 ? -11.852 2.172 7.254 1 97.94 94 SER A CA 1
ATOM 727 C C . SER A 1 94 ? -10.484 1.714 7.758 1 97.94 94 SER A C 1
ATOM 729 O O . SER A 1 94 ? -9.453 2.23 7.328 1 97.94 94 SER A O 1
ATOM 731 N N . ARG A 1 95 ? -10.5 0.737 8.656 1 97.69 95 ARG A N 1
ATOM 732 C CA . ARG A 1 95 ? -9.25 0.078 9.031 1 97.69 95 ARG A CA 1
ATOM 733 C C . ARG A 1 95 ? -8.703 -0.754 7.879 1 97.69 95 ARG A C 1
ATOM 735 O O . ARG A 1 95 ? -9.469 -1.274 7.062 1 97.69 95 ARG A O 1
ATOM 742 N N . ILE A 1 96 ? -7.398 -0.83 7.75 1 98.5 96 ILE A N 1
ATOM 743 C CA . ILE A 1 96 ? -6.723 -1.646 6.746 1 98.5 96 ILE A CA 1
ATOM 744 C C . ILE A 1 96 ? -5.898 -2.73 7.434 1 98.5 96 ILE A C 1
ATOM 746 O O . ILE A 1 96 ? -5.016 -2.43 8.242 1 98.5 96 ILE A O 1
ATOM 750 N N . PHE A 1 97 ? -6.184 -3.955 7.18 1 98.31 97 PHE A N 1
ATOM 751 C CA . PHE A 1 97 ? -5.391 -5.09 7.641 1 98.31 97 PHE A CA 1
ATOM 752 C C . PHE A 1 97 ? -4.555 -5.664 6.504 1 98.31 97 PHE A C 1
ATOM 754 O O . PHE A 1 97 ? -5.094 -6.062 5.469 1 98.31 97 PHE A O 1
ATOM 761 N N . VAL A 1 98 ? -3.289 -5.637 6.66 1 98.44 98 VAL A N 1
ATOM 762 C CA . VAL A 1 98 ? -2.359 -6.234 5.711 1 98.44 98 VAL A CA 1
ATOM 763 C C . VAL A 1 98 ? -1.846 -7.566 6.254 1 98.44 98 VAL A C 1
ATOM 765 O O . VAL A 1 98 ? -1.23 -7.609 7.324 1 98.44 98 VAL A O 1
ATOM 768 N N . GLN A 1 99 ? -2.125 -8.5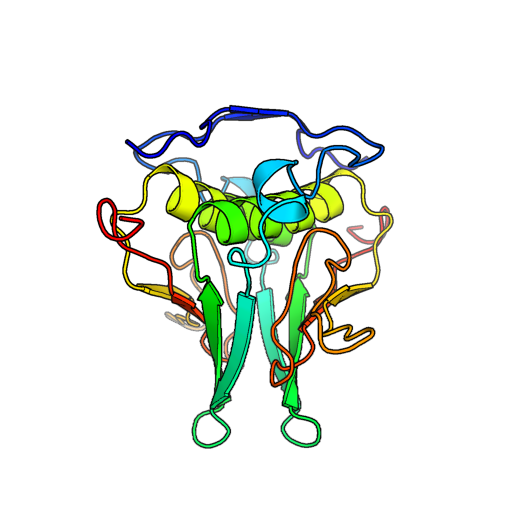94 5.543 1 98.25 99 GLN A N 1
ATOM 769 C CA . GLN A 1 99 ? -1.743 -9.938 5.973 1 98.25 99 GLN A CA 1
ATOM 770 C C . GLN A 1 99 ? -0.76 -10.57 4.992 1 98.25 99 GLN A C 1
ATOM 772 O O . GLN A 1 99 ? -0.901 -10.414 3.777 1 98.25 99 GLN A O 1
ATOM 777 N N . TYR A 1 100 ? 0.218 -11.234 5.445 1 96.94 100 TYR A N 1
ATOM 778 C CA . TYR A 1 100 ? 1.243 -11.883 4.637 1 96.94 100 TYR A CA 1
ATOM 779 C C . TYR A 1 100 ? 1.916 -13.008 5.418 1 96.94 100 TYR A C 1
ATOM 781 O O . TYR A 1 100 ? 1.797 -13.078 6.641 1 96.94 100 TYR A O 1
ATOM 789 N N . PRO A 1 101 ? 2.6 -13.898 4.715 1 94.75 101 PRO A N 1
ATOM 790 C CA . PRO A 1 101 ? 3.131 -15.086 5.387 1 94.75 101 PRO A CA 1
ATOM 791 C C . PRO A 1 101 ? 4.266 -14.758 6.355 1 94.75 101 PRO A C 1
ATOM 793 O O . PRO A 1 101 ? 5.039 -13.828 6.113 1 94.75 101 PRO A O 1
ATOM 796 N N . SER A 1 102 ? 4.266 -15.555 7.375 1 90.06 102 SER A N 1
ATOM 797 C CA . SER A 1 102 ? 5.375 -15.445 8.32 1 90.06 102 SER A CA 1
ATOM 798 C C . SER A 1 102 ? 6.664 -16.016 7.73 1 90.06 102 SER A C 1
ATOM 800 O O . SER A 1 102 ? 6.621 -16.812 6.801 1 90.06 102 SER A O 1
ATOM 802 N N . VAL A 1 103 ? 7.695 -15.453 8.195 1 76.5 103 VAL A N 1
ATOM 803 C CA . VAL A 1 103 ? 8.984 -15.984 7.773 1 76.5 103 VAL A CA 1
ATOM 804 C C . VAL A 1 103 ? 9.008 -17.5 7.98 1 76.5 103 VAL A C 1
ATOM 806 O O . VAL A 1 103 ? 8.648 -17.984 9.055 1 76.5 103 VAL A O 1
ATOM 809 N N . GLY A 1 104 ? 9.305 -18.234 7.02 1 65.5 104 GLY A N 1
ATOM 810 C CA . GLY A 1 104 ? 9.375 -19.688 7.121 1 65.5 104 GLY A CA 1
ATOM 811 C C . GLY A 1 104 ? 8.156 -20.391 6.555 1 65.5 104 GLY A C 1
ATOM 812 O O . GLY A 1 104 ? 8.156 -21.609 6.379 1 65.5 104 GLY A O 1
ATOM 813 N N . ASP A 1 105 ? 7.035 -19.703 6.453 1 59.56 105 ASP A N 1
ATOM 814 C CA . ASP A 1 105 ? 5.824 -20.312 5.91 1 59.56 105 ASP A CA 1
ATOM 815 C C . ASP A 1 105 ? 5.898 -20.406 4.387 1 59.56 105 ASP A C 1
ATOM 817 O O . ASP A 1 105 ? 5.129 -21.156 3.773 1 59.56 105 ASP A O 1
ATOM 821 N N . ASP A 1 106 ? 6.586 -19.672 3.721 1 51.97 106 ASP A N 1
ATOM 822 C CA . ASP A 1 106 ? 6.609 -19.75 2.264 1 51.97 106 ASP A CA 1
ATOM 823 C C . ASP A 1 106 ? 7.078 -21.125 1.796 1 51.97 106 ASP A C 1
ATOM 825 O O . ASP A 1 106 ? 7.336 -21.328 0.607 1 51.97 106 ASP A O 1
ATOM 829 N N . SER A 1 107 ? 7.301 -22.109 2.652 1 41.22 107 SER A N 1
ATOM 830 C CA . SER A 1 107 ? 7.746 -23.422 2.199 1 41.22 107 SER A CA 1
ATOM 831 C C . SER A 1 107 ? 6.609 -24.203 1.542 1 41.22 107 SER A C 1
ATOM 833 O O . SER A 1 107 ? 5.465 -24.141 2.002 1 41.22 107 SER A O 1
ATOM 835 N N . MET B 1 1 ? 15.0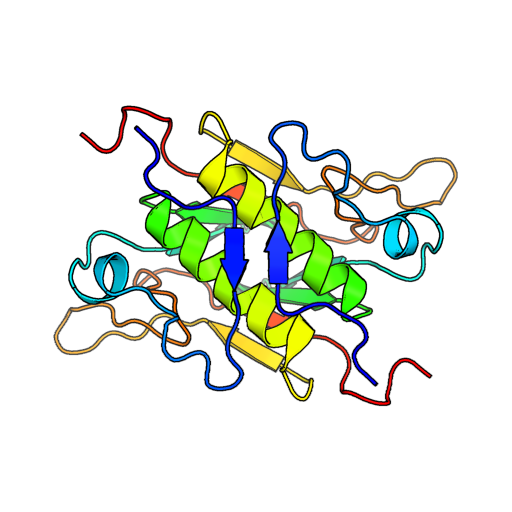55 -17.516 4.527 1 45.72 1 MET B N 1
ATOM 836 C CA . MET B 1 1 ? 15.734 -16.219 4.531 1 45.72 1 MET B CA 1
ATOM 837 C C . MET B 1 1 ? 15.023 -15.234 3.609 1 45.72 1 MET B C 1
ATOM 839 O O . MET B 1 1 ? 14.672 -15.578 2.479 1 45.72 1 MET B O 1
ATOM 843 N N . ASN B 1 2 ? 14.375 -14.148 4.133 1 58.38 2 ASN B N 1
ATOM 844 C CA . ASN B 1 2 ? 13.758 -13.117 3.297 1 58.38 2 ASN B CA 1
ATOM 845 C C . ASN B 1 2 ? 14.773 -12.492 2.346 1 58.38 2 ASN B C 1
ATOM 847 O O . ASN B 1 2 ? 15.82 -12 2.779 1 58.38 2 ASN B O 1
ATOM 851 N N . THR B 1 3 ? 14.734 -12.898 1.095 1 81.69 3 THR B N 1
ATOM 852 C CA . THR B 1 3 ? 15.703 -12.523 0.074 1 81.69 3 THR B CA 1
ATOM 853 C C . THR B 1 3 ? 15.391 -11.141 -0.483 1 81.69 3 THR B C 1
ATOM 855 O O . THR B 1 3 ? 16.094 -10.641 -1.367 1 81.69 3 THR B O 1
ATOM 858 N N . LEU B 1 4 ? 14.484 -10.5 0.125 1 92.81 4 LEU B N 1
ATOM 859 C CA . LEU B 1 4 ? 14.117 -9.203 -0.423 1 92.81 4 LEU B CA 1
ATOM 860 C C . LEU B 1 4 ? 15.102 -8.125 0.036 1 92.81 4 LEU B C 1
ATOM 862 O O . LEU B 1 4 ? 15.539 -8.133 1.188 1 92.81 4 LEU B O 1
ATOM 866 N N . SER B 1 5 ? 15.445 -7.289 -0.819 1 95.62 5 SER B N 1
ATOM 867 C CA . SER B 1 5 ? 16.453 -6.277 -0.539 1 95.62 5 SER B CA 1
ATOM 868 C C . SER B 1 5 ? 15.875 -5.133 0.289 1 95.62 5 SER B C 1
ATOM 870 O O . SER B 1 5 ? 14.758 -4.684 0.04 1 95.62 5 SER B O 1
ATOM 872 N N . ALA B 1 6 ? 16.625 -4.641 1.206 1 96.88 6 ALA B N 1
ATOM 873 C CA . ALA B 1 6 ? 16.281 -3.453 1.981 1 96.88 6 ALA B CA 1
ATOM 874 C C . ALA B 1 6 ? 16.656 -2.178 1.228 1 96.88 6 ALA B C 1
ATOM 876 O O . ALA B 1 6 ? 16.281 -1.076 1.644 1 96.88 6 ALA B O 1
ATOM 877 N N . GLU B 1 7 ? 17.406 -2.33 0.186 1 96.81 7 GLU B N 1
ATOM 878 C CA . GLU B 1 7 ? 17.734 -1.225 -0.707 1 96.81 7 GLU B CA 1
ATOM 879 C C . GLU B 1 7 ? 16.906 -1.274 -1.983 1 96.81 7 GLU B C 1
ATOM 881 O O . GLU B 1 7 ? 16.969 -2.246 -2.74 1 96.81 7 GLU B O 1
ATOM 886 N N . VAL B 1 8 ? 16.188 -0.232 -2.182 1 96.75 8 VAL B N 1
ATOM 887 C CA . VAL B 1 8 ? 15.289 -0.19 -3.332 1 96.75 8 VAL B CA 1
ATOM 888 C C . VAL B 1 8 ? 15.656 0.987 -4.23 1 96.75 8 VAL B C 1
ATOM 890 O O . VAL B 1 8 ? 15.773 2.121 -3.764 1 96.75 8 VAL B O 1
ATOM 893 N N . GLN B 1 9 ? 15.93 0.696 -5.449 1 96.62 9 GLN B N 1
ATOM 894 C CA . GLN B 1 9 ? 16.109 1.717 -6.477 1 96.62 9 GLN B CA 1
ATOM 895 C C . GLN B 1 9 ? 14.953 1.717 -7.465 1 96.62 9 GLN B C 1
ATOM 897 O O . GLN B 1 9 ? 14.719 0.725 -8.156 1 96.62 9 GLN B O 1
ATOM 902 N N . LEU B 1 10 ? 14.234 2.816 -7.516 1 96.75 10 LEU B N 1
ATOM 903 C CA . LEU B 1 10 ? 13.133 2.943 -8.461 1 96.75 10 LEU B CA 1
ATOM 904 C C . LEU B 1 10 ? 13.609 3.551 -9.773 1 96.75 10 LEU B C 1
ATOM 906 O O . LEU B 1 10 ? 14.445 4.461 -9.781 1 96.75 10 LEU B O 1
ATOM 910 N N . ASN B 1 11 ? 13.164 3.031 -10.797 1 95.25 11 ASN B N 1
ATOM 911 C CA . ASN B 1 11 ? 13.414 3.604 -12.117 1 95.25 11 ASN B CA 1
ATOM 912 C C . ASN B 1 11 ? 12.164 4.262 -12.688 1 95.25 11 ASN B C 1
ATOM 914 O O . ASN B 1 11 ? 11.047 3.818 -12.422 1 95.25 11 ASN B O 1
ATOM 918 N N . LEU B 1 12 ? 12.375 5.262 -13.492 1 94.75 12 LEU B N 1
ATOM 919 C CA . LEU B 1 12 ? 11.281 6.055 -14.047 1 94.75 12 LEU B CA 1
ATOM 920 C C . LEU B 1 12 ? 10.312 5.172 -14.82 1 94.75 12 LEU B C 1
ATOM 922 O O . LEU B 1 12 ? 9.094 5.344 -14.719 1 94.75 12 LEU B O 1
ATOM 926 N N . ASP B 1 13 ? 10.805 4.23 -15.523 1 93.38 13 ASP B N 1
ATOM 927 C CA . ASP B 1 13 ? 9.969 3.408 -16.391 1 93.38 13 ASP B CA 1
ATOM 928 C C . ASP B 1 13 ? 9.258 2.318 -15.594 1 93.38 13 ASP B C 1
ATOM 930 O O . ASP B 1 13 ? 8.297 1.71 -16.078 1 93.38 13 ASP B O 1
ATOM 934 N N . GLY B 1 14 ? 9.672 2.076 -14.344 1 92.88 14 GLY B N 1
ATOM 935 C CA . GLY B 1 14 ? 9.039 1.057 -13.523 1 92.88 14 GLY B CA 1
ATOM 936 C C . GLY B 1 14 ? 9.125 -0.333 -14.125 1 92.88 14 GLY B C 1
ATOM 937 O O . GLY B 1 14 ? 8.25 -1.17 -13.891 1 92.88 14 GLY B O 1
ATOM 938 N N . ASP B 1 15 ? 10.164 -0.558 -14.914 1 90.75 15 ASP B N 1
ATOM 939 C CA . ASP B 1 15 ? 10.273 -1.788 -15.688 1 90.75 15 ASP B CA 1
ATOM 940 C C . ASP B 1 15 ? 10.547 -2.988 -14.789 1 90.75 15 ASP B C 1
ATOM 942 O O . ASP B 1 15 ? 10.359 -4.137 -15.203 1 90.75 15 ASP B O 1
ATOM 946 N N . ASP B 1 16 ? 10.93 -2.697 -13.617 1 91 16 ASP B N 1
ATOM 947 C CA . ASP B 1 16 ? 11.242 -3.807 -12.719 1 91 16 ASP B CA 1
ATOM 948 C C . ASP B 1 16 ? 10.07 -4.098 -11.781 1 91 16 ASP B C 1
ATOM 950 O O . ASP B 1 16 ? 10.211 -4.855 -10.82 1 91 16 ASP B O 1
ATOM 954 N N . ILE B 1 17 ? 8.867 -3.504 -12.055 1 94.38 17 ILE B N 1
ATOM 955 C CA . ILE B 1 17 ? 7.648 -3.727 -11.273 1 94.38 17 ILE B CA 1
ATOM 956 C C . ILE B 1 17 ? 6.535 -4.23 -12.195 1 94.38 17 ILE B C 1
ATOM 958 O O . ILE B 1 17 ? 6.02 -3.475 -13.016 1 94.38 17 ILE B O 1
ATOM 962 N N . PRO B 1 18 ? 6.195 -5.461 -12.023 1 94.62 18 PRO B N 1
ATOM 963 C CA . PRO B 1 18 ? 6.594 -6.383 -10.961 1 94.62 18 PRO B CA 1
ATOM 964 C C . PRO B 1 18 ? 7.965 -7.012 -11.203 1 94.62 18 PRO B C 1
ATOM 966 O O . PRO B 1 18 ? 8.523 -6.871 -12.297 1 94.62 18 PRO B O 1
ATOM 969 N N . SER B 1 19 ? 8.508 -7.672 -10.195 1 95.19 19 SER B N 1
ATOM 970 C CA . SER B 1 19 ? 9.727 -8.461 -10.328 1 95.19 19 SER B CA 1
ATOM 971 C C . SER B 1 19 ? 9.5 -9.695 -11.195 1 95.19 19 SER B C 1
ATOM 973 O O . SER B 1 19 ? 8.359 -10.133 -11.375 1 95.19 19 SER B O 1
ATOM 975 N N . ASP B 1 20 ? 10.555 -10.273 -11.695 1 94.69 20 ASP B N 1
ATOM 976 C CA . ASP B 1 20 ? 10.477 -11.516 -12.453 1 94.69 20 ASP B CA 1
ATOM 977 C C . ASP B 1 20 ? 9.883 -12.641 -11.609 1 94.69 20 ASP B C 1
ATOM 979 O O . ASP B 1 20 ? 9.18 -13.508 -12.125 1 94.69 20 ASP B O 1
ATOM 983 N N . VAL B 1 21 ? 10.219 -12.641 -10.352 1 94.56 21 VAL B N 1
ATOM 984 C CA . VAL B 1 21 ? 9.727 -13.664 -9.438 1 94.56 21 VAL B CA 1
ATOM 985 C C . VAL B 1 21 ? 8.203 -13.656 -9.422 1 94.56 21 VAL B C 1
ATOM 987 O O . VAL B 1 21 ? 7.57 -14.711 -9.586 1 94.56 21 VAL B O 1
ATOM 990 N N . VAL B 1 22 ? 7.598 -12.523 -9.305 1 95.38 22 VAL B N 1
ATOM 991 C CA . VAL B 1 22 ? 6.145 -12.398 -9.242 1 95.38 22 VAL B CA 1
ATOM 992 C C . VAL B 1 22 ? 5.543 -12.648 -10.625 1 95.38 22 VAL B C 1
ATOM 994 O O . VAL B 1 22 ? 4.512 -13.312 -10.75 1 95.38 22 VAL B O 1
ATOM 997 N N . LEU B 1 23 ? 6.176 -12.141 -11.609 1 95.62 23 LEU B N 1
ATOM 998 C CA . LEU B 1 23 ? 5.656 -12.266 -12.969 1 95.62 23 LEU B CA 1
ATOM 999 C C . LEU B 1 23 ? 5.617 -13.734 -13.398 1 95.62 23 LEU B C 1
ATOM 1001 O O . LEU B 1 23 ? 4.66 -14.172 -14.039 1 95.62 23 LEU B O 1
ATOM 1005 N N . ASN B 1 24 ? 6.609 -14.492 -13 1 95.38 24 ASN B N 1
ATOM 1006 C CA . ASN B 1 24 ? 6.785 -15.836 -13.555 1 95.38 24 ASN B CA 1
ATOM 1007 C C . ASN B 1 24 ? 6.141 -16.891 -12.664 1 95.38 24 ASN B C 1
ATOM 1009 O O . ASN B 1 24 ? 6.125 -18.078 -13.016 1 95.38 24 ASN B O 1
ATOM 1013 N N . ASP B 1 25 ? 5.656 -16.578 -11.539 1 95.44 25 ASP B N 1
ATOM 1014 C CA . ASP B 1 25 ? 5.023 -17.516 -10.609 1 95.44 25 ASP B CA 1
ATOM 1015 C C . ASP B 1 25 ? 3.676 -16.984 -10.133 1 95.44 25 ASP B C 1
ATOM 1017 O O . ASP B 1 25 ? 3.627 -16.047 -9.32 1 95.44 25 ASP B O 1
ATOM 1021 N N . ASP B 1 26 ? 2.605 -17.562 -10.539 1 95.69 26 ASP B N 1
ATOM 1022 C CA . ASP B 1 26 ? 1.258 -17.047 -10.312 1 95.69 26 ASP B CA 1
ATOM 1023 C C . ASP B 1 26 ? 0.81 -17.297 -8.875 1 95.69 26 ASP B C 1
ATOM 1025 O O . ASP B 1 26 ? -0.306 -16.938 -8.492 1 95.69 26 ASP B O 1
ATOM 1029 N N . ARG B 1 27 ? 1.714 -17.859 -8.078 1 94.94 27 ARG B N 1
ATOM 1030 C CA . ARG B 1 27 ? 1.389 -18.047 -6.668 1 94.94 27 ARG B CA 1
ATOM 1031 C C . ARG B 1 27 ? 1.514 -16.734 -5.895 1 94.94 27 ARG B C 1
ATOM 1033 O O . ARG B 1 27 ? 0.999 -16.609 -4.781 1 94.94 27 ARG B O 1
ATOM 1040 N N . HIS B 1 28 ? 2.219 -15.758 -6.449 1 96.88 28 HIS B N 1
ATOM 1041 C CA . HIS B 1 28 ? 2.348 -14.438 -5.832 1 96.88 28 HIS B CA 1
ATOM 1042 C C . HIS B 1 28 ? 1.147 -13.562 -6.156 1 96.88 28 HIS B C 1
ATOM 1044 O O . HIS B 1 28 ? 1.032 -13.047 -7.27 1 96.88 28 HIS B O 1
ATOM 1050 N N . ARG B 1 29 ? 0.279 -13.359 -5.191 1 98.25 29 ARG B N 1
ATOM 1051 C CA . ARG B 1 29 ? -0.972 -12.664 -5.48 1 98.25 29 ARG B CA 1
ATOM 1052 C C . ARG B 1 29 ? -1.435 -11.852 -4.277 1 98.25 29 ARG B C 1
ATOM 1054 O O . ARG B 1 29 ? -0.981 -12.086 -3.152 1 98.25 29 ARG B O 1
ATOM 1061 N N . LEU B 1 30 ? -2.26 -10.922 -4.527 1 98.75 30 LEU B N 1
ATOM 1062 C CA . LEU B 1 30 ? -3.012 -10.148 -3.547 1 98.75 30 LEU B CA 1
ATOM 1063 C C . LEU B 1 30 ? -4.5 -10.461 -3.629 1 98.75 30 LEU B C 1
ATOM 1065 O O . LEU B 1 30 ? -5.074 -10.484 -4.723 1 98.75 30 LEU B O 1
ATOM 1069 N N . SER B 1 31 ? -5.082 -10.797 -2.523 1 98.69 31 SER B N 1
ATOM 1070 C CA . SER B 1 31 ? -6.535 -10.781 -2.375 1 98.69 31 SER B CA 1
ATOM 1071 C C . SER B 1 31 ? -6.996 -9.562 -1.582 1 98.69 31 SER B C 1
ATOM 1073 O O . SER B 1 31 ? -6.637 -9.406 -0.413 1 98.69 31 SER B O 1
ATOM 1075 N N . SER B 1 32 ? -7.652 -8.695 -2.197 1 98.69 32 SER B N 1
ATOM 1076 C CA . SER B 1 32 ? -8.242 -7.539 -1.529 1 98.6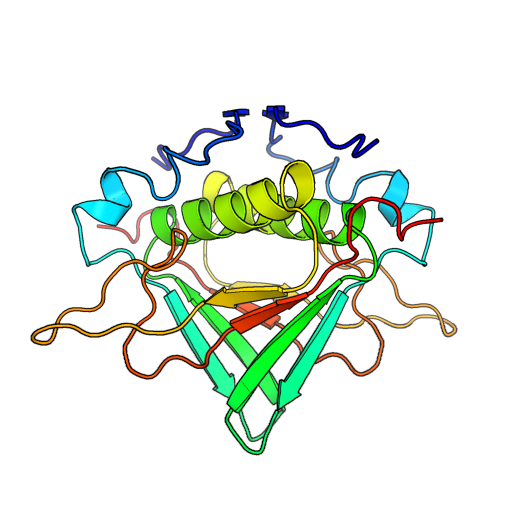9 32 SER B CA 1
ATOM 1077 C C . SER B 1 32 ? -9.711 -7.773 -1.214 1 98.69 32 SER B C 1
ATOM 1079 O O . SER B 1 32 ? -10.516 -8 -2.119 1 98.69 32 SER B O 1
ATOM 1081 N N . ILE B 1 33 ? -10.039 -7.652 0.022 1 97.62 33 ILE B N 1
ATOM 1082 C CA . ILE B 1 33 ? -11.375 -8.008 0.481 1 97.62 33 ILE B CA 1
ATOM 1083 C C . ILE B 1 33 ? -11.922 -6.914 1.394 1 97.62 33 ILE B C 1
ATOM 1085 O O . ILE B 1 33 ? -11.188 -6.359 2.215 1 97.62 33 ILE B O 1
ATOM 1089 N N . VAL B 1 34 ? -13.203 -6.652 1.217 1 97.69 34 VAL B N 1
ATOM 1090 C CA . VAL B 1 34 ? -13.906 -5.738 2.113 1 97.69 34 VAL B CA 1
ATOM 1091 C C . VAL B 1 34 ? -14.883 -6.523 2.986 1 97.69 34 VAL B C 1
ATOM 1093 O O . VAL B 1 34 ? -15.672 -7.328 2.482 1 97.69 34 VAL B O 1
ATOM 1096 N N . ASP B 1 35 ? -14.727 -6.371 4.27 1 94.44 35 ASP B N 1
ATOM 1097 C CA . ASP B 1 35 ? -15.773 -6.859 5.168 1 94.44 35 ASP B CA 1
ATOM 1098 C C . ASP B 1 35 ? -16.953 -5.879 5.227 1 94.44 35 ASP B C 1
ATOM 1100 O O . ASP B 1 35 ? -16.859 -4.844 5.891 1 94.44 35 ASP B O 1
ATOM 1104 N N . VAL B 1 36 ? -17.969 -6.188 4.629 1 87.75 36 VAL B N 1
ATOM 1105 C CA . VAL B 1 36 ? -19.094 -5.273 4.422 1 87.75 36 VAL B CA 1
ATOM 1106 C C . VAL B 1 36 ? -19.812 -5.027 5.742 1 87.75 36 VAL B C 1
ATOM 1108 O O . VAL B 1 36 ? -20.562 -4.066 5.879 1 87.75 36 VAL B O 1
ATOM 1111 N N . ASN B 1 37 ? -19.594 -5.895 6.688 1 89.38 37 ASN B N 1
ATOM 1112 C CA . ASN B 1 37 ? -20.266 -5.742 7.973 1 89.38 37 ASN B CA 1
ATOM 1113 C C . ASN B 1 37 ? -19.641 -4.629 8.805 1 89.38 37 ASN B C 1
ATOM 1115 O O . ASN B 1 37 ? -20.344 -3.889 9.492 1 89.38 37 ASN B O 1
ATOM 1119 N N . ASN B 1 38 ? -18.359 -4.492 8.719 1 90.69 38 ASN B N 1
ATOM 1120 C CA . ASN B 1 38 ? -17.703 -3.502 9.562 1 90.69 38 ASN B CA 1
ATOM 1121 C C . ASN B 1 38 ? -16.906 -2.488 8.742 1 90.69 38 ASN B C 1
ATOM 1123 O O . ASN B 1 38 ? -16.406 -1.503 9.281 1 90.69 38 ASN B O 1
ATOM 1127 N N . GLY B 1 39 ? -16.828 -2.736 7.449 1 93.12 39 GLY B N 1
ATOM 1128 C CA . GLY B 1 39 ? -16.172 -1.784 6.566 1 93.12 39 GLY B CA 1
ATOM 1129 C C . GLY B 1 39 ? -14.656 -1.931 6.551 1 93.12 39 GLY B C 1
ATOM 1130 O O . GLY B 1 39 ? -13.953 -1.098 5.973 1 93.12 39 GLY B O 1
ATOM 1131 N N . ASP B 1 40 ? -14.117 -3.012 7.176 1 97.25 40 ASP B N 1
ATOM 1132 C CA . ASP B 1 40 ? -12.672 -3.219 7.219 1 97.25 40 ASP B CA 1
ATOM 1133 C C . ASP B 1 40 ? -12.141 -3.686 5.863 1 97.25 40 ASP B C 1
ATOM 1135 O O . ASP B 1 40 ? -12.844 -4.379 5.125 1 97.25 40 ASP B O 1
ATOM 1139 N N . ILE B 1 41 ? -10.969 -3.244 5.59 1 98.56 41 ILE B N 1
ATOM 1140 C CA . ILE B 1 41 ? -10.266 -3.629 4.367 1 98.56 41 ILE B CA 1
ATOM 1141 C C . ILE B 1 41 ? -9.195 -4.664 4.695 1 98.56 41 ILE B C 1
ATOM 1143 O O . ILE B 1 41 ? -8.375 -4.457 5.59 1 98.56 41 ILE B O 1
ATOM 1147 N N . TYR B 1 42 ? -9.211 -5.773 4.035 1 98.44 42 TYR B N 1
ATOM 1148 C CA . TYR B 1 42 ? -8.172 -6.789 4.168 1 98.44 42 TYR B CA 1
ATOM 1149 C C . TYR B 1 42 ? -7.367 -6.918 2.883 1 98.44 42 TYR B C 1
ATOM 1151 O O . TYR B 1 42 ? -7.914 -7.238 1.827 1 98.44 42 TYR B O 1
ATOM 1159 N N . LEU B 1 43 ? -6.082 -6.633 2.945 1 98.75 43 LEU B N 1
ATOM 1160 C CA . LEU B 1 43 ? -5.113 -6.918 1.891 1 98.75 43 LEU B CA 1
ATOM 1161 C C . LEU B 1 43 ? -4.277 -8.148 2.236 1 98.75 43 LEU B C 1
ATOM 1163 O O . LEU B 1 43 ? -3.352 -8.062 3.047 1 98.75 43 LEU B O 1
ATOM 1167 N N . LYS B 1 44 ? -4.617 -9.242 1.625 1 98.69 44 LYS B N 1
ATOM 1168 C CA . LYS B 1 44 ? -3.975 -10.516 1.954 1 98.69 44 LYS B CA 1
ATOM 1169 C C . LYS B 1 44 ? -2.982 -10.922 0.87 1 98.69 44 LYS B C 1
ATOM 1171 O O . LYS B 1 44 ? -3.383 -11.305 -0.232 1 98.69 44 LYS B O 1
ATOM 1176 N N . PHE B 1 45 ? -1.78 -10.922 1.196 1 98.25 45 PHE B N 1
ATOM 1177 C CA . PHE B 1 45 ? -0.736 -11.312 0.257 1 98.25 45 PHE B CA 1
ATOM 1178 C C . PHE B 1 45 ? -0.344 -12.773 0.463 1 98.25 45 PHE B C 1
ATOM 1180 O O . PHE B 1 45 ? -0.14 -13.211 1.597 1 98.25 45 PHE B O 1
ATOM 1187 N N . SER B 1 46 ? -0.173 -13.492 -0.6 1 97.5 46 SER B N 1
ATOM 1188 C CA . SER B 1 46 ? 0.19 -14.906 -0.53 1 97.5 46 SER B CA 1
ATOM 1189 C C . SER B 1 46 ? 1.684 -15.078 -0.275 1 97.5 46 SER B C 1
ATOM 1191 O O . SER B 1 46 ? 2.137 -16.172 0.074 1 97.5 46 SER B O 1
ATOM 1193 N N . SER B 1 47 ? 2.443 -14.062 -0.512 1 95.75 47 SER B N 1
ATOM 1194 C CA . SER B 1 47 ? 3.889 -14.102 -0.321 1 95.75 47 SER B CA 1
ATOM 1195 C C . SER B 1 47 ? 4.434 -12.719 0.021 1 95.75 47 SER B C 1
ATOM 1197 O O . SER B 1 47 ? 3.766 -11.703 -0.211 1 95.75 47 SER B O 1
ATOM 1199 N N . ARG B 1 48 ? 5.613 -12.664 0.491 1 96.06 48 ARG B N 1
ATOM 1200 C CA . ARG B 1 48 ? 6.293 -11.406 0.773 1 96.06 48 ARG B CA 1
ATOM 1201 C C . ARG B 1 48 ? 6.699 -10.703 -0.517 1 96.06 48 ARG B C 1
ATOM 1203 O O . ARG B 1 48 ? 6.746 -9.469 -0.572 1 96.06 48 ARG B O 1
ATOM 1210 N N . GLU B 1 49 ? 6.988 -11.492 -1.575 1 95.94 49 GLU B N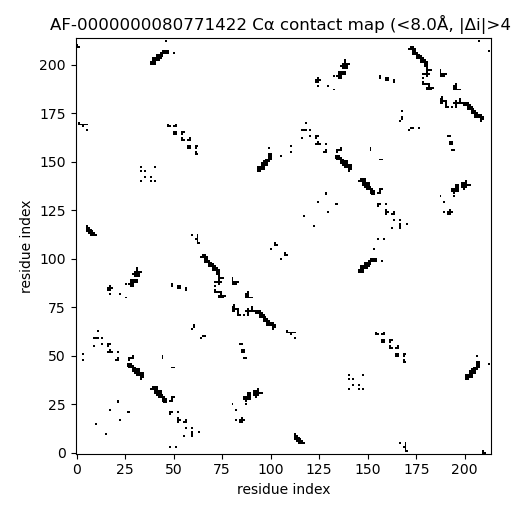 1
ATOM 1211 C CA . GLU B 1 49 ? 7.316 -10.93 -2.881 1 95.94 49 GLU B CA 1
ATOM 1212 C C . GLU B 1 49 ? 6.152 -10.117 -3.443 1 95.94 49 GLU B C 1
ATOM 1214 O O . GLU B 1 49 ? 6.355 -9.047 -4.016 1 95.94 49 GLU B O 1
ATOM 1219 N N . ALA B 1 50 ? 4.961 -10.664 -3.27 1 97.25 50 ALA B N 1
ATOM 1220 C CA . ALA B 1 50 ? 3.777 -9.953 -3.738 1 97.25 50 ALA B CA 1
ATOM 1221 C C . ALA B 1 50 ? 3.586 -8.648 -2.971 1 97.25 50 ALA B C 1
ATOM 1223 O O . ALA B 1 50 ? 3.275 -7.609 -3.562 1 97.25 50 ALA B O 1
ATOM 1224 N N . LEU B 1 51 ? 3.766 -8.742 -1.667 1 97.56 51 LEU B N 1
ATOM 1225 C CA . LEU B 1 51 ? 3.664 -7.543 -0.839 1 97.56 51 LEU B CA 1
ATOM 1226 C C . LEU B 1 51 ? 4.719 -6.516 -1.235 1 97.56 51 LEU B C 1
ATOM 1228 O O . LEU B 1 51 ? 4.418 -5.328 -1.365 1 97.56 51 LEU B O 1
ATOM 1232 N N . TYR B 1 52 ? 5.918 -6.988 -1.456 1 96.88 52 TYR B N 1
ATOM 1233 C CA . TYR B 1 52 ? 7.055 -6.156 -1.84 1 96.88 52 TYR B CA 1
ATOM 1234 C C . TYR B 1 52 ? 6.777 -5.43 -3.15 1 96.88 52 TYR B C 1
ATOM 1236 O O . TYR B 1 52 ? 6.98 -4.219 -3.25 1 96.88 52 TYR B O 1
ATOM 1244 N N . ASP B 1 53 ? 6.316 -6.098 -4.113 1 97.31 53 ASP B N 1
ATOM 1245 C CA . ASP B 1 53 ? 6.066 -5.508 -5.426 1 97.31 53 ASP B CA 1
ATOM 1246 C C . ASP B 1 53 ? 4.906 -4.52 -5.371 1 97.31 53 ASP B C 1
ATOM 1248 O O . ASP B 1 53 ? 4.938 -3.48 -6.035 1 97.31 53 ASP B O 1
ATOM 1252 N N . PHE B 1 54 ? 3.875 -4.84 -4.602 1 98.06 54 PHE B N 1
ATOM 1253 C CA . PHE B 1 54 ? 2.783 -3.896 -4.402 1 98.06 54 PHE B CA 1
ATOM 1254 C C . PHE B 1 54 ? 3.293 -2.6 -3.787 1 98.06 54 PHE B C 1
ATOM 1256 O O . PHE B 1 54 ? 2.984 -1.511 -4.277 1 98.06 54 PHE B O 1
ATOM 1263 N N . ALA B 1 55 ? 4.062 -2.705 -2.748 1 97.62 55 ALA B N 1
ATOM 1264 C CA . ALA B 1 55 ? 4.629 -1.536 -2.082 1 97.62 55 ALA B CA 1
ATOM 1265 C C . ALA B 1 55 ? 5.488 -0.722 -3.041 1 97.62 55 ALA B C 1
ATOM 1267 O O . ALA B 1 55 ? 5.406 0.508 -3.068 1 97.62 55 ALA B O 1
ATOM 1268 N N . LYS B 1 56 ? 6.277 -1.424 -3.828 1 97.5 56 LYS B N 1
ATOM 1269 C CA . LYS B 1 56 ? 7.133 -0.743 -4.797 1 97.5 56 LYS B CA 1
ATOM 1270 C C . LYS B 1 56 ? 6.301 0.002 -5.836 1 97.5 56 LYS B C 1
ATOM 1272 O O . LYS B 1 56 ? 6.68 1.086 -6.285 1 97.5 56 LYS B O 1
ATOM 1277 N N . SER B 1 57 ? 5.238 -0.617 -6.262 1 97.25 57 SER B N 1
ATOM 1278 C CA . SER B 1 57 ? 4.359 0.042 -7.223 1 97.25 57 SER B CA 1
ATOM 1279 C C . SER B 1 57 ? 3.812 1.351 -6.66 1 97.25 57 SER B C 1
ATOM 1281 O O . SER B 1 57 ? 3.758 2.359 -7.367 1 97.25 57 SER B O 1
ATOM 1283 N N . LEU B 1 58 ? 3.381 1.335 -5.418 1 97.31 58 LEU B N 1
ATOM 1284 C CA . LEU B 1 58 ? 2.887 2.545 -4.773 1 97.31 58 LEU B CA 1
ATOM 1285 C C . LEU B 1 58 ? 3.996 3.582 -4.637 1 97.31 58 LEU B C 1
ATOM 1287 O O . LEU B 1 58 ? 3.77 4.773 -4.863 1 97.31 58 LEU B O 1
ATOM 1291 N N . LEU B 1 59 ? 5.168 3.074 -4.258 1 97.12 59 LEU B N 1
ATOM 1292 C CA . LEU B 1 59 ? 6.32 3.959 -4.117 1 97.12 59 LEU B CA 1
ATOM 1293 C C . LEU B 1 59 ? 6.656 4.629 -5.445 1 97.12 59 LEU B C 1
ATOM 1295 O O . LEU B 1 59 ? 6.965 5.82 -5.48 1 97.12 59 LEU B O 1
ATOM 1299 N N . HIS B 1 60 ? 6.637 3.877 -6.488 1 96.94 60 HIS B N 1
ATOM 1300 C CA . HIS B 1 60 ? 6.902 4.398 -7.824 1 96.94 60 HIS B CA 1
ATOM 1301 C C . HIS B 1 60 ? 5.926 5.512 -8.188 1 96.94 60 HIS B C 1
ATOM 1303 O O . HIS B 1 60 ? 6.324 6.535 -8.75 1 96.94 60 HIS B O 1
ATOM 1309 N N . GLU B 1 61 ? 4.625 5.348 -7.867 1 96.06 61 GLU B N 1
ATOM 1310 C CA . GLU B 1 61 ? 3.621 6.383 -8.102 1 96.06 61 GLU B CA 1
ATOM 1311 C C . GLU B 1 61 ? 3.936 7.645 -7.305 1 96.06 61 GLU B C 1
ATOM 1313 O O . GLU B 1 61 ? 3.82 8.758 -7.82 1 96.06 61 GLU B O 1
ATOM 1318 N N . ALA B 1 62 ? 4.328 7.445 -6.078 1 96.25 62 ALA B N 1
ATOM 1319 C CA . ALA B 1 62 ? 4.633 8.602 -5.234 1 96.25 62 ALA B CA 1
ATOM 1320 C C . ALA B 1 62 ? 5.766 9.43 -5.828 1 96.25 62 ALA B C 1
ATOM 1322 O O . ALA B 1 62 ? 5.719 10.664 -5.805 1 96.25 62 ALA B O 1
ATOM 1323 N N . VAL B 1 63 ? 6.707 8.75 -6.355 1 96.25 63 VAL B N 1
ATOM 1324 C CA . VAL B 1 63 ? 7.938 9.406 -6.789 1 96.25 63 VAL B CA 1
ATOM 1325 C C . VAL B 1 63 ? 7.773 9.93 -8.211 1 96.25 63 VAL B C 1
ATOM 1327 O O . VAL B 1 63 ? 8.141 11.07 -8.508 1 96.25 63 VAL B O 1
ATOM 1330 N N . PHE B 1 64 ? 7.145 9.078 -9.102 1 95.19 64 PHE B N 1
ATOM 1331 C CA . PHE B 1 64 ? 7.227 9.406 -10.516 1 95.19 64 PHE B CA 1
ATOM 1332 C C . PHE B 1 64 ? 5.836 9.633 -11.102 1 95.19 64 PHE B C 1
ATOM 1334 O O . PHE B 1 64 ? 5.699 10.109 -12.234 1 95.19 64 PHE B O 1
ATOM 1341 N N . GLY B 1 65 ? 4.797 9.195 -10.422 1 93.88 65 GLY B N 1
ATOM 1342 C CA . GLY B 1 65 ? 3.461 9.312 -10.992 1 93.88 65 GLY B CA 1
ATOM 1343 C C . GLY B 1 65 ? 3.08 10.742 -11.336 1 93.88 65 GLY B C 1
ATOM 1344 O O . GLY B 1 65 ? 3.594 11.688 -10.734 1 93.88 65 GLY B O 1
ATOM 1345 N N . ILE B 1 66 ? 2.195 10.922 -12.172 1 90.38 66 ILE B N 1
ATOM 1346 C CA . ILE B 1 66 ? 1.781 12.25 -12.609 1 90.38 66 ILE B CA 1
ATOM 1347 C C . ILE B 1 66 ? 0.633 12.75 -11.734 1 90.38 66 ILE B C 1
ATOM 1349 O O . ILE B 1 66 ? 0.293 13.93 -11.758 1 90.38 66 ILE B O 1
ATOM 1353 N N . GLY B 1 67 ? 0.116 11.859 -10.875 1 87.81 67 GLY B N 1
ATOM 1354 C CA . GLY B 1 67 ? -1.018 12.188 -10.023 1 87.81 67 GLY B CA 1
ATOM 1355 C C . GLY B 1 67 ? -2.334 11.641 -10.547 1 87.81 67 GLY B C 1
ATOM 1356 O O . GLY B 1 67 ? -2.369 10.992 -11.594 1 87.81 67 GLY B O 1
ATOM 1357 N N . GLY B 1 68 ? -3.34 11.82 -9.75 1 88.44 68 GLY B N 1
ATOM 1358 C CA . GLY B 1 68 ? -4.645 11.305 -10.133 1 88.44 68 GLY B CA 1
ATOM 1359 C C . GLY B 1 68 ? -5 10 -9.445 1 88.44 68 GLY B C 1
ATOM 1360 O O . GLY B 1 68 ? -5.164 9.961 -8.227 1 88.44 68 GLY B O 1
ATOM 1361 N N . GLU B 1 69 ? -5.078 9.023 -10.344 1 93.25 69 GLU B N 1
ATOM 1362 C CA . GLU B 1 69 ? -5.605 7.777 -9.797 1 93.25 69 GLU B CA 1
ATOM 1363 C C . GLU B 1 69 ? -4.906 6.566 -10.398 1 93.25 69 GLU B C 1
ATOM 1365 O O . GLU B 1 69 ? -4.672 6.516 -11.609 1 93.25 69 GLU B O 1
ATOM 1370 N N . LYS B 1 70 ? -4.371 5.742 -9.531 1 96.06 70 LYS B N 1
ATOM 1371 C CA . LYS B 1 70 ? -3.912 4.406 -9.906 1 96.06 70 LYS B CA 1
ATOM 1372 C C . LYS B 1 70 ? -4.938 3.344 -9.516 1 96.06 70 LYS B C 1
ATOM 1374 O O . LYS B 1 70 ? -5.473 3.371 -8.406 1 96.06 70 LYS B O 1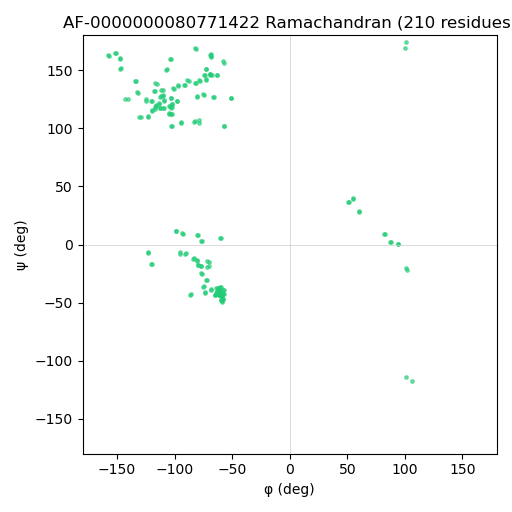
ATOM 1379 N N . GLU B 1 71 ? -5.188 2.463 -10.484 1 96.94 71 GLU B N 1
ATOM 1380 C CA . GLU B 1 71 ? -6.172 1.418 -10.227 1 96.94 71 GLU B CA 1
ATOM 1381 C C . GLU B 1 71 ? -5.535 0.032 -10.281 1 96.94 71 GLU B C 1
ATOM 1383 O O . GLU B 1 71 ? -4.762 -0.266 -11.195 1 96.94 71 GLU B O 1
ATOM 1388 N N . PHE B 1 72 ? -5.828 -0.778 -9.258 1 97.81 72 PHE B N 1
ATOM 1389 C CA . PHE B 1 72 ? -5.543 -2.207 -9.266 1 97.81 72 PHE B CA 1
ATOM 1390 C C . PHE B 1 72 ? -6.832 -3.016 -9.359 1 97.81 72 PHE B C 1
ATOM 1392 O O . PHE B 1 72 ? -7.773 -2.781 -8.594 1 97.81 72 PHE B O 1
ATOM 1399 N N . TYR B 1 73 ? -6.91 -3.904 -10.273 1 97.56 73 TYR B N 1
ATOM 1400 C CA . TYR B 1 73 ? -8.117 -4.699 -10.469 1 97.56 73 TYR B CA 1
ATOM 1401 C C . TYR B 1 73 ? -7.77 -6.109 -10.938 1 97.56 73 TYR B C 1
ATOM 1403 O O . TYR B 1 73 ? -6.703 -6.332 -11.508 1 97.56 73 TYR B O 1
ATOM 1411 N N . PRO B 1 74 ? -8.672 -7.043 -10.578 1 97.62 74 PRO B N 1
ATOM 1412 C CA . PRO B 1 74 ? -8.453 -8.391 -11.109 1 97.62 74 PRO B CA 1
ATOM 1413 C C . PRO B 1 74 ? -8.625 -8.461 -12.625 1 97.62 74 PRO B C 1
ATOM 1415 O O . PRO B 1 74 ? -9.586 -7.922 -13.164 1 97.62 74 PRO B O 1
ATOM 1418 N N . LEU B 1 75 ? -7.676 -8.969 -13.273 1 97.62 75 LEU B N 1
ATOM 1419 C CA . LEU B 1 75 ? -7.75 -9.25 -14.703 1 97.62 75 LEU B CA 1
ATOM 1420 C C . LEU B 1 75 ? -7.551 -10.734 -14.969 1 97.62 75 LEU B C 1
ATOM 1422 O O . LEU B 1 75 ? -6.477 -11.281 -14.719 1 97.62 75 LEU B O 1
ATOM 1426 N N . ILE B 1 76 ? -8.586 -11.336 -15.477 1 96.75 76 ILE B N 1
ATOM 1427 C CA . ILE B 1 76 ? -8.562 -12.773 -15.703 1 96.75 76 ILE B CA 1
ATOM 1428 C C . ILE B 1 76 ? -8.617 -13.07 -17.203 1 96.75 76 ILE B C 1
ATOM 1430 O O . ILE B 1 76 ? -9.523 -12.602 -17.891 1 96.75 76 ILE B O 1
ATOM 1434 N N . VAL B 1 77 ? -7.617 -13.75 -17.672 1 96.06 77 VAL B N 1
ATOM 1435 C CA . VAL B 1 77 ? -7.578 -14.219 -19.047 1 96.06 77 VAL B CA 1
ATOM 1436 C C . VAL B 1 77 ? -7.367 -15.734 -19.062 1 96.06 77 VAL B C 1
ATOM 1438 O O . VAL B 1 77 ? -6.41 -16.234 -18.469 1 96.06 77 VAL B O 1
ATOM 1441 N N . ASP B 1 78 ? -8.266 -16.469 -19.703 1 95.94 78 ASP B N 1
ATOM 1442 C CA . ASP B 1 78 ? -8.227 -17.922 -19.828 1 95.94 78 ASP B CA 1
ATOM 1443 C C . ASP B 1 78 ? -8.055 -18.562 -18.453 1 95.94 78 ASP B C 1
ATOM 1445 O O . ASP B 1 78 ? -7.184 -19.422 -18.266 1 95.94 78 ASP B O 1
ATOM 1449 N N . GLY B 1 79 ? -8.664 -18 -17.438 1 94.19 79 GLY B N 1
ATOM 1450 C CA . GLY B 1 79 ? -8.719 -18.578 -16.109 1 94.19 79 GLY B CA 1
ATOM 1451 C C . GLY B 1 79 ? -7.531 -18.219 -15.242 1 94.19 79 GLY B C 1
ATOM 1452 O O . GLY B 1 79 ? -7.426 -18.656 -14.094 1 94.19 79 GLY B O 1
ATOM 1453 N N . LYS B 1 80 ? -6.676 -17.406 -15.828 1 95.69 80 LYS B N 1
ATOM 1454 C CA . LYS B 1 80 ? -5.477 -17.016 -15.086 1 95.69 80 LYS B CA 1
ATOM 1455 C C . LYS B 1 80 ? -5.523 -15.547 -14.688 1 95.69 80 LYS B C 1
ATOM 1457 O O . LYS B 1 80 ? -5.867 -14.688 -15.508 1 95.69 80 LYS B O 1
ATOM 1462 N N . CYS B 1 81 ? -5.211 -15.344 -13.445 1 97.38 81 CYS B N 1
ATOM 1463 C CA . CYS B 1 81 ? -5.086 -13.961 -13 1 97.38 81 CYS B CA 1
ATOM 1464 C C . CYS B 1 81 ? -3.795 -13.336 -13.523 1 97.38 81 CYS B C 1
ATOM 1466 O O . CYS B 1 81 ? -2.711 -13.891 -13.32 1 97.38 81 CYS B O 1
ATOM 1468 N N . LEU B 1 82 ? -3.895 -12.211 -14.125 1 97.12 82 LEU B N 1
ATOM 1469 C CA . LEU B 1 82 ? -2.742 -11.523 -14.695 1 97.12 82 LEU B CA 1
ATOM 1470 C C . LEU B 1 82 ? -2.307 -10.359 -13.805 1 97.12 82 LEU B C 1
ATOM 1472 O O . LEU B 1 82 ? -3.049 -9.945 -12.914 1 97.12 82 LEU B O 1
ATOM 1476 N N . VAL B 1 83 ? -1.077 -9.984 -14.016 1 96.06 83 VAL B N 1
ATOM 1477 C CA . VAL B 1 83 ? -0.537 -8.859 -13.258 1 96.06 83 VAL B CA 1
ATOM 1478 C C . VAL B 1 83 ? -0.993 -7.543 -13.891 1 96.06 83 VAL B C 1
ATOM 1480 O O . VAL B 1 83 ? -0.875 -7.359 -15.102 1 96.06 83 VAL B O 1
ATOM 1483 N N . VAL B 1 84 ? -1.561 -6.672 -13.133 1 92.88 84 VAL B N 1
ATOM 1484 C CA . VAL B 1 84 ? -1.9 -5.301 -13.5 1 92.88 84 VAL B CA 1
ATOM 1485 C C . VAL B 1 84 ? -1.116 -4.324 -12.625 1 92.88 84 VAL B C 1
ATOM 1487 O O . VAL B 1 84 ? -1.293 -4.289 -11.406 1 92.88 84 VAL B O 1
ATOM 1490 N N . ASP B 1 85 ? -0.235 -3.512 -13.25 1 88.5 85 ASP B N 1
ATOM 1491 C CA . ASP B 1 85 ? 0.55 -2.492 -12.562 1 88.5 85 ASP B CA 1
ATOM 1492 C C . ASP B 1 85 ? 1.342 -3.096 -11.406 1 88.5 85 ASP B C 1
ATOM 1494 O O . ASP B 1 85 ? 1.341 -2.557 -10.297 1 88.5 85 ASP B O 1
ATOM 1498 N N . GLY B 1 86 ? 1.853 -4.23 -11.633 1 89.88 86 GLY B N 1
ATOM 1499 C CA . GLY B 1 86 ? 2.799 -4.828 -10.711 1 89.88 86 GLY B CA 1
ATOM 1500 C C . GLY B 1 86 ? 2.146 -5.77 -9.711 1 89.88 86 GLY B C 1
ATOM 1501 O O . GLY B 1 86 ? 2.83 -6.402 -8.906 1 89.88 86 GLY B O 1
ATOM 1502 N N . VAL B 1 87 ? 0.842 -5.922 -9.805 1 95.31 87 VAL B N 1
ATOM 1503 C CA . VAL B 1 87 ? 0.148 -6.684 -8.766 1 95.31 87 VAL B CA 1
ATOM 1504 C C . VAL B 1 87 ? -0.79 -7.699 -9.422 1 95.31 87 VAL B C 1
ATOM 1506 O O . VAL B 1 87 ? -1.498 -7.375 -10.375 1 95.31 87 VAL B O 1
ATOM 1509 N N . ARG B 1 88 ? -0.719 -8.914 -9.016 1 98.06 88 ARG B N 1
ATOM 1510 C CA . ARG B 1 88 ? -1.683 -9.93 -9.414 1 98.06 88 ARG B CA 1
ATOM 1511 C C . ARG B 1 88 ? -2.805 -10.055 -8.383 1 98.06 88 ARG B C 1
ATOM 1513 O O . ARG B 1 88 ? -2.611 -10.625 -7.309 1 98.06 88 ARG B O 1
ATOM 1520 N N . LEU B 1 89 ? -3.969 -9.547 -8.688 1 98.56 89 LEU B N 1
ATOM 1521 C CA . LEU B 1 89 ? -5.125 -9.68 -7.809 1 98.56 89 LEU B CA 1
ATOM 1522 C C . LEU B 1 89 ? -5.902 -10.953 -8.117 1 98.56 89 LEU B C 1
ATOM 1524 O O . LEU B 1 89 ? -6.047 -11.336 -9.281 1 98.56 89 LEU B O 1
ATOM 1528 N N . THR B 1 90 ? -6.383 -11.602 -7.094 1 98.31 90 THR B N 1
ATOM 1529 C CA . THR B 1 90 ? -7.242 -12.766 -7.285 1 98.31 90 THR B CA 1
ATOM 1530 C C . THR B 1 90 ? -8.594 -12.359 -7.863 1 98.31 90 THR B C 1
ATOM 1532 O O . THR B 1 9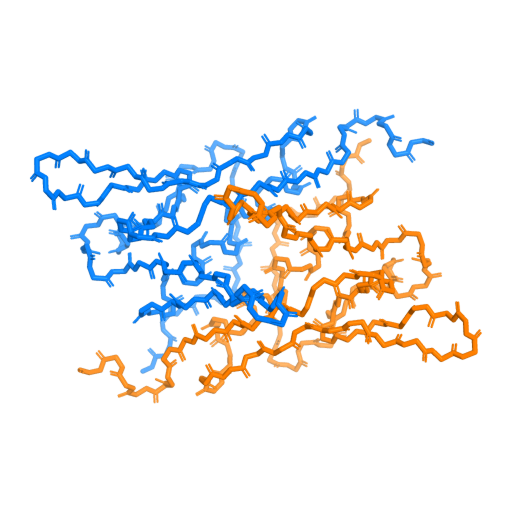0 ? -8.969 -11.188 -7.793 1 98.31 90 THR B O 1
ATOM 1535 N N . GLU B 1 91 ? -9.312 -13.266 -8.383 1 97.12 91 GLU B N 1
ATOM 1536 C CA . GLU B 1 91 ? -10.539 -13.031 -9.141 1 97.12 91 GLU B CA 1
ATOM 1537 C C . GLU B 1 91 ? -11.594 -12.344 -8.289 1 97.12 91 GLU B C 1
ATOM 1539 O O . GLU B 1 91 ? -12.305 -11.453 -8.773 1 97.12 91 GLU B O 1
ATOM 1544 N N . GLU B 1 92 ? -11.766 -12.641 -6.996 1 95.75 92 GLU B N 1
ATOM 1545 C CA . GLU B 1 92 ? -12.852 -12.141 -6.16 1 95.75 92 GLU B CA 1
ATOM 1546 C C . GLU B 1 92 ? -12.445 -10.867 -5.43 1 95.75 92 GLU B C 1
ATOM 1548 O O . GLU B 1 92 ? -13.211 -10.336 -4.621 1 95.75 92 GLU B O 1
ATOM 1553 N N . SER B 1 93 ? -11.32 -10.383 -5.828 1 98.06 93 SER B N 1
ATOM 1554 C CA . SER B 1 93 ? -10.789 -9.219 -5.121 1 98.06 93 SER B CA 1
ATOM 1555 C C . SER B 1 93 ? -11.57 -7.957 -5.461 1 98.06 93 SER B C 1
ATOM 1557 O O . SER B 1 93 ? -12 -7.773 -6.605 1 98.06 93 SER B O 1
ATOM 1559 N N . SER B 1 94 ? -11.758 -7.121 -4.449 1 97.94 94 SER B N 1
ATOM 1560 C CA . SER B 1 94 ? -12.188 -5.746 -4.68 1 97.94 94 SER B CA 1
ATOM 1561 C C . SER B 1 94 ? -11.148 -4.969 -5.48 1 97.94 94 SER B C 1
ATOM 1563 O O . SER B 1 94 ? -9.945 -5.188 -5.328 1 97.94 94 SER B O 1
ATOM 1565 N N . ARG B 1 95 ? -11.633 -4.07 -6.316 1 97.62 95 ARG B N 1
ATOM 1566 C CA . ARG B 1 95 ? -10.727 -3.117 -6.945 1 97.62 95 ARG B CA 1
ATOM 1567 C C . ARG B 1 95 ? -10.156 -2.143 -5.918 1 97.62 95 ARG B C 1
ATOM 1569 O O . ARG B 1 95 ? -10.812 -1.819 -4.93 1 97.62 95 ARG B O 1
ATOM 1576 N N . ILE B 1 96 ? -8.922 -1.727 -6.102 1 98.5 96 ILE B N 1
ATOM 1577 C CA . ILE B 1 96 ? -8.273 -0.732 -5.258 1 98.5 96 ILE B CA 1
ATOM 1578 C C . ILE B 1 96 ? -7.945 0.511 -6.082 1 98.5 96 ILE B C 1
ATOM 1580 O O . ILE B 1 96 ? -7.234 0.428 -7.086 1 98.5 96 ILE B O 1
ATOM 1584 N N . PHE B 1 97 ? -8.477 1.629 -5.715 1 98.38 97 PHE B N 1
ATOM 1585 C CA . PHE B 1 97 ? -8.148 2.918 -6.312 1 98.38 97 PHE B CA 1
ATOM 1586 C C . PHE B 1 97 ? -7.254 3.73 -5.383 1 98.38 97 PHE B C 1
ATOM 1588 O O . PHE B 1 97 ? -7.621 4.004 -4.238 1 98.38 97 PHE B O 1
ATOM 1595 N N . VAL B 1 98 ? -6.086 4.043 -5.84 1 98.44 98 VAL B N 1
ATOM 1596 C CA . VAL B 1 98 ? -5.156 4.898 -5.113 1 98.44 98 VAL B CA 1
ATOM 1597 C C . VAL B 1 98 ? -5.152 6.297 -5.719 1 98.44 98 VAL B C 1
ATOM 1599 O O . VAL B 1 98 ? -4.828 6.473 -6.895 1 98.44 98 VAL B O 1
ATOM 1602 N N . GLN B 1 99 ? -5.551 7.234 -4.926 1 98.38 99 GLN B N 1
ATOM 1603 C CA . GLN B 1 99 ? -5.648 8.617 -5.391 1 98.38 99 GLN B CA 1
ATOM 1604 C C . GLN B 1 99 ? -4.668 9.516 -4.645 1 98.38 99 GLN B C 1
ATOM 1606 O O . GLN B 1 99 ? -4.484 9.375 -3.434 1 98.38 99 GLN B O 1
ATOM 1611 N N . TYR B 1 100 ? -4.02 10.398 -5.305 1 97.12 100 TYR B N 1
ATOM 1612 C CA . TYR B 1 100 ? -3.039 11.312 -4.734 1 97.12 100 TYR B CA 1
ATOM 1613 C C . TYR B 1 100 ? -2.875 12.555 -5.609 1 97.12 100 TYR B C 1
ATOM 1615 O O . TYR B 1 100 ? -3.279 12.555 -6.773 1 97.12 100 TYR B O 1
ATOM 1623 N N . PRO B 1 101 ? -2.303 13.602 -5.047 1 95.12 101 PRO B N 1
ATOM 1624 C CA . PRO B 1 101 ? -2.27 14.867 -5.781 1 95.12 101 PRO B CA 1
ATOM 1625 C C . PRO B 1 101 ? -1.352 14.82 -7 1 95.12 101 PRO B C 1
ATOM 1627 O O . PRO B 1 101 ? -0.33 14.125 -6.98 1 95.12 101 PRO B O 1
ATOM 1630 N N . SER B 1 102 ? -1.794 15.555 -7.969 1 90.62 102 SER B N 1
ATOM 1631 C CA . SER B 1 102 ? -0.952 15.703 -9.148 1 90.62 102 SER B CA 1
ATOM 1632 C C . SER B 1 102 ? 0.248 16.609 -8.859 1 90.62 102 SER B C 1
ATOM 1634 O O . SER B 1 102 ? 0.224 17.391 -7.914 1 90.62 102 SER B O 1
ATOM 1636 N N . VAL B 1 103 ? 1.272 16.312 -9.586 1 76.75 103 VAL B N 1
ATOM 1637 C CA . VAL B 1 103 ? 2.443 17.172 -9.461 1 76.75 103 VAL B CA 1
ATOM 1638 C C . VAL B 1 103 ? 2.029 18.641 -9.625 1 76.75 103 VAL B C 1
ATOM 1640 O O . VAL B 1 103 ? 1.307 18.984 -10.562 1 76.75 103 VAL B O 1
ATOM 1643 N N . GLY B 1 104 ? 2.336 19.469 -8.734 1 66 104 GLY B N 1
ATOM 1644 C CA . GLY B 1 104 ? 2.01 20.891 -8.805 1 66 104 GLY B CA 1
ATOM 1645 C C . GLY B 1 104 ? 0.812 21.266 -7.957 1 66 104 GLY B C 1
ATOM 1646 O O . GLY B 1 104 ? 0.539 22.453 -7.758 1 66 104 GLY B O 1
ATOM 1647 N N . ASP B 1 105 ? -0.025 20.297 -7.602 1 60 105 ASP B N 1
ATOM 1648 C CA . ASP B 1 105 ? -1.188 20.594 -6.77 1 60 105 ASP B CA 1
ATOM 1649 C C . ASP B 1 105 ? -0.778 20.797 -5.312 1 60 105 ASP B C 1
ATOM 1651 O O . ASP B 1 105 ? -1.544 21.359 -4.523 1 60 105 ASP B O 1
ATOM 1655 N N . ASP B 1 106 ? 0.233 20.297 -4.828 1 51.19 106 ASP B N 1
ATOM 1656 C CA . ASP B 1 106 ? 0.589 20.484 -3.424 1 51.19 106 ASP B CA 1
ATOM 1657 C C . ASP B 1 106 ? 0.773 21.953 -3.086 1 51.19 106 ASP B C 1
ATOM 1659 O O . ASP B 1 106 ? 1.192 22.297 -1.979 1 51.19 106 ASP B O 1
ATOM 1663 N N . SER B 1 107 ? 0.504 22.891 -3.967 1 40.81 107 SER B N 1
ATOM 1664 C CA . SER B 1 107 ? 0.68 24.297 -3.637 1 40.81 107 SER B CA 1
ATOM 1665 C C . SER B 1 107 ? -0.431 24.797 -2.717 1 40.81 107 SER B C 1
ATOM 1667 O O . SER B 1 107 ? -1.594 24.422 -2.883 1 40.81 107 SER B O 1
#

Solvent-accessible surface area (backbone atoms only — not comparable to full-atom values): 11360 Å² total; per-residue (Å²): 128,78,82,57,68,50,64,43,76,62,54,93,81,42,80,67,49,37,40,68,70,46,71,75,32,82,73,31,24,34,40,30,44,65,40,82,88,79,44,34,34,36,42,37,24,65,25,44,66,33,40,33,23,41,17,48,40,46,31,46,41,39,49,65,44,70,44,46,71,46,73,40,48,50,40,74,55,98,88,37,63,36,69,38,84,26,33,25,25,37,83,87,27,38,37,38,36,41,30,35,52,33,76,80,58,85,112,130,79,82,58,68,49,66,44,77,62,54,92,82,41,79,67,49,35,40,68,68,46,71,76,32,84,72,31,24,33,39,31,44,64,42,82,88,79,45,35,34,36,41,40,24,64,25,45,66,32,38,32,24,41,17,47,41,45,32,45,41,41,48,64,45,70,44,49,70,47,74,40,49,50,40,73,56,96,89,36,63,36,69,38,83,27,32,25,25,38,83,87,27,37,36,40,37,40,31,34,53,32,77,80,56,86,110

pLDDT: mean 93.07, std 10.4, range [40.81, 98.75]